Protein AF-A0A3C1B4X1-F1 (afdb_monomer_lite)

Radius of gyration: 25.79 Å; chains: 1; bounding box: 58×61×66 Å

Sequence (312 aa):
TNILDIRDYGAIGDGETPNYDAFSAADGAAAGRRLLVPEGQFYIEKGLTLRSKLLFRGTVKLPVSAPFVLQNNFDFTTYIDAFGEEELAFEKAFQALLNSGDYDALDLGGRTIGVNAPIDLQKAVSTRQGYAVRRVIRNGEFYARHNTAWENDIVISRGTYAPSNPKTLYNVNNIANIQAGSPVEGNGVGREIYATSVDINSGEATLTEALYDAEGTQDFTFTRFKYMLDFSSFDQLVNGNTFRAINGAIDRIEAVDTSLSDLDRERFFQIQFQGNNSNNITTQSANHLRLTHHQNSAATLWTIDTAQRLPF

pLDDT: mean 87.92, std 9.68, range [52.72, 98.62]

Foldseek 3Di:
DLEDELVVQVFDQAQPDASQRSQVVCQVVNPAGEYEDAAHETEHEAAHAHAHHYDANYEYDYDLQHAHAHNNHLALVVLCSHHVANVLSVLNSLLNQQVDPRAQEHEPQQEEHEFAAADESCSSNVVAQEGQAHHYYDNYHYDYDDDCRQAKQKDKWKWAADPVQFFKTAQTPPLVSADFQWAKDDVQADPPKTFNDGDPVRNMTGIPGGGGPRGTIDIMMTIHGTDNHDHPSHPYDAFDHEAEDPDAADAAPDDADPVPHGDPPVPDDDDFADRYGYYSYNAAAGVVQDDDDDDDDDDPDDDDDSVPRHHD

Secondary structure (DSSP, 8-state):
--EEEGGGGT---EEEEE-HHHHHHHHHHHTTPEEEE-SSEEE--S-EEE-SPEEESSEEE--TTS-EEETT---HHHHHHHHS-HHHHHHHHHHHHHH-SS-SEEE-TT-EEEESS-EEHHHHTTT-SEE-S--EEES-EEEE-SSGGGS-EEEEEEEEE-TTSTTEEES-TTGGG--TT-BEESTT--TT-BEEEEETTTTEEEESS--SS--EEEEEEEEE---SEE-TT-SEE--SEEEE-SSS-BS-S----TTT----GGG--S--B-SEEEESBSS---BS-------SS--S------TT-S--

Structure (mmCIF, N/CA/C/O backbone):
data_AF-A0A3C1B4X1-F1
#
_entry.id   AF-A0A3C1B4X1-F1
#
loop_
_atom_site.group_PDB
_atom_site.id
_atom_site.type_symbol
_atom_site.label_atom_id
_atom_site.label_alt_id
_atom_site.label_comp_id
_atom_site.label_asym_id
_atom_site.label_entity_id
_atom_site.label_seq_id
_atom_site.pdbx_PDB_ins_code
_atom_site.Cartn_x
_atom_site.Cartn_y
_atom_site.Cartn_z
_atom_site.occupancy
_atom_site.B_iso_or_equiv
_atom_site.auth_seq_id
_atom_site.auth_comp_id
_atom_site.auth_asym_id
_atom_site.auth_atom_id
_atom_site.pdbx_PDB_model_num
ATOM 1 N N . THR A 1 1 ? 21.260 -5.165 -33.423 1.00 59.31 1 THR A N 1
ATOM 2 C CA . THR A 1 1 ? 21.455 -4.842 -31.991 1.00 59.31 1 THR A CA 1
ATOM 3 C C . THR A 1 1 ? 20.202 -5.252 -31.236 1.00 59.31 1 THR A C 1
ATOM 5 O O . THR A 1 1 ? 19.119 -4.967 -31.728 1.00 59.31 1 THR A O 1
ATOM 8 N N . ASN A 1 2 ? 20.306 -5.967 -30.108 1.00 87.44 2 ASN A N 1
ATOM 9 C CA . ASN A 1 2 ? 19.140 -6.484 -29.357 1.00 87.44 2 ASN A CA 1
ATOM 10 C C . ASN A 1 2 ? 18.592 -5.485 -28.306 1.00 87.44 2 ASN A C 1
ATOM 12 O O . ASN A 1 2 ? 17.949 -5.873 -27.331 1.00 87.44 2 ASN A O 1
ATOM 16 N N . ILE A 1 3 ? 18.923 -4.203 -28.469 1.00 93.50 3 ILE A N 1
ATOM 17 C CA . ILE A 1 3 ? 18.639 -3.114 -27.532 1.00 93.50 3 ILE A CA 1
ATOM 18 C C . ILE A 1 3 ? 18.187 -1.900 -28.354 1.00 93.50 3 ILE A C 1
ATOM 20 O O . ILE A 1 3 ? 18.759 -1.665 -29.422 1.00 93.50 3 ILE A O 1
ATOM 24 N N . LEU A 1 4 ? 17.181 -1.169 -27.873 1.00 96.06 4 LEU A N 1
ATOM 25 C CA . LEU A 1 4 ? 16.801 0.164 -28.352 1.00 96.06 4 LEU A CA 1
ATOM 26 C C . LEU A 1 4 ? 17.035 1.169 -27.235 1.00 96.06 4 LEU A C 1
ATOM 28 O O . LEU A 1 4 ? 16.647 0.901 -26.100 1.00 96.06 4 LEU A O 1
ATOM 32 N N . ASP A 1 5 ? 17.629 2.310 -27.552 1.00 96.94 5 ASP A N 1
ATOM 33 C CA . ASP A 1 5 ? 17.751 3.412 -26.606 1.00 96.94 5 ASP A CA 1
ATOM 34 C C . ASP A 1 5 ? 16.467 4.253 -26.634 1.00 96.94 5 ASP A C 1
ATOM 36 O O . ASP A 1 5 ? 15.977 4.613 -27.703 1.00 96.94 5 ASP A O 1
ATOM 40 N N . ILE A 1 6 ? 15.904 4.576 -25.469 1.00 97.56 6 ILE A N 1
ATOM 41 C CA . ILE A 1 6 ? 14.728 5.459 -25.376 1.00 97.56 6 ILE A CA 1
ATOM 42 C C . ILE A 1 6 ? 15.005 6.877 -25.908 1.00 97.56 6 ILE A C 1
ATOM 44 O O . ILE A 1 6 ? 14.076 7.574 -26.315 1.00 97.56 6 ILE A O 1
ATOM 48 N N . ARG A 1 7 ? 16.271 7.315 -25.955 1.00 97.19 7 ARG A N 1
ATOM 49 C CA . ARG A 1 7 ? 16.665 8.612 -26.528 1.00 97.19 7 ARG A CA 1
ATOM 50 C C . ARG A 1 7 ? 16.471 8.667 -28.040 1.00 97.19 7 ARG A C 1
ATOM 52 O O . ARG A 1 7 ? 16.164 9.738 -28.556 1.00 97.19 7 ARG A O 1
ATOM 59 N N . ASP A 1 8 ? 16.540 7.526 -28.730 1.00 97.19 8 ASP A N 1
ATOM 60 C CA . ASP A 1 8 ? 16.215 7.438 -30.164 1.00 97.19 8 ASP A CA 1
ATOM 61 C C . ASP A 1 8 ? 14.733 7.770 -30.433 1.00 97.19 8 ASP A C 1
ATOM 63 O O . ASP A 1 8 ? 14.346 8.068 -31.562 1.00 97.19 8 ASP A O 1
ATOM 67 N N . TYR A 1 9 ? 13.911 7.758 -29.379 1.00 97.62 9 TYR A N 1
ATOM 68 C CA . TYR A 1 9 ? 12.486 8.086 -29.384 1.00 97.62 9 TYR A CA 1
ATOM 69 C C . TYR A 1 9 ? 12.189 9.440 -28.723 1.00 97.62 9 TYR A C 1
ATOM 71 O O . TYR A 1 9 ? 11.032 9.751 -28.451 1.00 97.62 9 TYR A O 1
ATOM 79 N N . GLY A 1 10 ? 13.219 10.260 -28.487 1.00 97.19 10 GLY A N 1
ATOM 80 C CA . GLY A 1 10 ? 13.075 11.625 -27.981 1.00 97.19 10 GLY A CA 1
ATOM 81 C C . GLY A 1 10 ? 13.081 11.759 -26.460 1.00 97.19 10 GLY A C 1
ATOM 82 O O . GLY A 1 10 ? 12.728 12.823 -25.960 1.00 97.19 10 GLY A O 1
ATOM 83 N N . ALA A 1 11 ? 13.477 10.720 -25.715 1.00 98.00 11 ALA A N 1
ATOM 84 C CA . ALA A 1 11 ? 13.577 10.822 -24.263 1.00 98.00 11 ALA A CA 1
ATOM 85 C C . ALA A 1 11 ? 14.715 11.769 -23.827 1.00 98.00 11 ALA A C 1
ATOM 87 O O . ALA A 1 11 ? 15.840 11.672 -24.323 1.00 98.00 11 ALA A O 1
ATOM 88 N N . ILE A 1 12 ? 14.448 12.633 -22.846 1.00 98.25 12 ILE A N 1
ATOM 89 C CA . ILE A 1 12 ? 15.397 13.580 -22.248 1.00 98.25 12 ILE A CA 1
ATOM 90 C C . ILE A 1 12 ? 15.516 13.284 -20.748 1.00 98.25 12 ILE A C 1
ATOM 92 O O . ILE A 1 12 ? 14.534 13.323 -20.010 1.00 98.25 12 ILE A O 1
ATOM 96 N N . GLY A 1 13 ? 16.733 12.963 -20.303 1.00 97.69 13 GLY A N 1
ATOM 97 C CA . GLY A 1 13 ? 17.036 12.521 -18.937 1.00 97.69 13 GLY A CA 1
ATOM 98 C C . GLY A 1 13 ? 17.416 13.651 -17.973 1.00 97.69 13 GLY A C 1
ATOM 99 O O . GLY A 1 13 ? 18.404 13.508 -17.253 1.00 97.69 13 GLY A O 1
ATOM 100 N N . ASP A 1 14 ? 16.691 14.771 -17.997 1.00 97.75 14 ASP A N 1
ATOM 101 C CA . ASP A 1 14 ? 16.950 15.984 -17.196 1.00 97.75 14 ASP A CA 1
ATOM 102 C C . ASP A 1 14 ? 16.159 16.060 -15.871 1.00 97.75 14 ASP A C 1
ATOM 104 O O . ASP A 1 14 ? 16.321 17.012 -15.111 1.00 97.75 14 ASP A O 1
ATOM 108 N N . GLY A 1 15 ? 15.317 15.065 -15.585 1.00 97.12 15 GLY A N 1
ATOM 109 C CA . GLY A 1 15 ? 14.484 14.971 -14.384 1.00 97.12 15 GLY A CA 1
ATOM 110 C C . GLY A 1 15 ? 13.172 15.761 -14.430 1.00 97.12 15 GLY A C 1
ATOM 111 O O . GLY A 1 15 ? 12.393 15.671 -13.474 1.00 97.12 15 GLY A O 1
ATOM 112 N N . GLU A 1 16 ? 12.904 16.487 -15.520 1.00 97.50 16 GLU A N 1
ATOM 113 C CA . GLU A 1 16 ? 11.799 17.454 -15.616 1.00 97.50 16 GLU A CA 1
ATOM 114 C C . GLU A 1 16 ? 10.997 17.334 -16.920 1.00 97.50 16 GLU A C 1
ATOM 116 O O . GLU A 1 16 ? 9.773 17.474 -16.911 1.00 97.50 16 GLU A O 1
ATOM 121 N N . THR A 1 17 ? 11.648 17.033 -18.044 1.00 98.38 17 THR A N 1
ATOM 122 C CA . THR A 1 17 ? 10.972 16.848 -19.329 1.00 98.38 17 THR A CA 1
ATOM 123 C C . THR A 1 17 ? 10.033 15.631 -19.261 1.00 98.38 17 THR A C 1
ATOM 125 O O . THR A 1 17 ? 10.469 14.552 -18.855 1.00 98.38 17 THR A O 1
ATOM 128 N N . PRO A 1 18 ? 8.754 15.749 -19.668 1.00 98.38 18 PRO A N 1
ATOM 129 C CA . PRO A 1 18 ? 7.842 14.608 -19.762 1.00 98.38 18 PRO A CA 1
ATOM 130 C C . PRO A 1 18 ? 8.314 13.581 -20.800 1.00 98.38 18 PRO A C 1
ATOM 132 O O . PRO A 1 18 ? 8.522 13.913 -21.965 1.00 98.38 18 PRO A O 1
ATOM 135 N N . ASN A 1 19 ? 8.473 12.325 -20.381 1.00 98.62 19 ASN A N 1
ATOM 136 C CA . ASN A 1 19 ? 9.044 11.254 -21.202 1.00 98.62 19 ASN A CA 1
ATOM 137 C C . ASN A 1 19 ? 8.065 10.118 -21.540 1.00 98.62 19 ASN A C 1
ATOM 139 O O . ASN A 1 19 ? 8.473 9.156 -22.194 1.00 98.62 19 ASN A O 1
ATOM 143 N N . TYR A 1 20 ? 6.795 10.184 -21.124 1.00 98.50 20 TYR A N 1
ATOM 144 C CA . TYR A 1 20 ? 5.842 9.091 -21.360 1.00 98.50 20 TYR A CA 1
ATOM 145 C C . TYR A 1 20 ? 5.766 8.666 -22.835 1.00 98.50 20 TYR A C 1
ATOM 147 O O . TYR A 1 20 ? 5.851 7.474 -23.138 1.00 98.50 20 TYR A O 1
ATOM 155 N N . ASP A 1 21 ? 5.637 9.631 -23.750 1.00 98.31 21 ASP A N 1
ATOM 156 C CA . ASP A 1 21 ? 5.458 9.346 -25.178 1.00 98.31 21 ASP A CA 1
ATOM 157 C C . ASP A 1 21 ? 6.701 8.668 -25.776 1.00 98.31 21 ASP A C 1
ATOM 159 O O . ASP A 1 21 ? 6.570 7.716 -26.548 1.00 98.31 21 ASP A O 1
ATOM 163 N N . ALA A 1 22 ? 7.904 9.078 -25.356 1.00 98.25 22 ALA A N 1
ATOM 164 C CA . ALA A 1 22 ? 9.158 8.466 -25.792 1.00 98.25 22 ALA A CA 1
ATOM 165 C C . ALA A 1 22 ? 9.275 7.007 -25.321 1.00 98.25 22 ALA A C 1
ATOM 167 O O . ALA A 1 22 ? 9.594 6.117 -26.113 1.00 98.25 22 ALA A O 1
ATOM 168 N N . PHE A 1 23 ? 8.948 6.733 -24.053 1.00 98.25 23 PHE A N 1
ATOM 169 C CA . PHE A 1 23 ? 8.931 5.368 -23.516 1.00 98.25 23 PHE 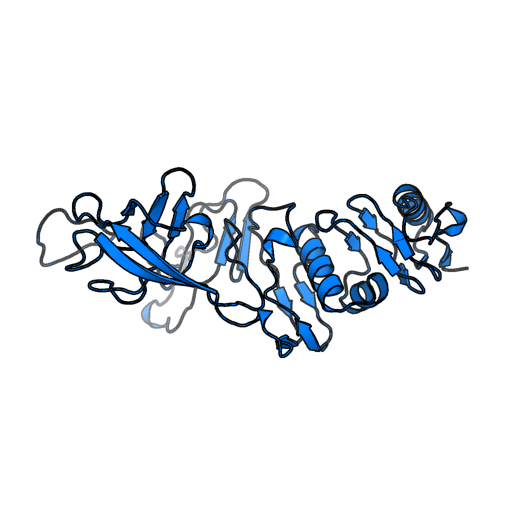A CA 1
ATOM 170 C C . PHE A 1 23 ? 7.887 4.489 -24.215 1.00 98.25 23 PHE A C 1
ATOM 172 O O . PHE A 1 23 ? 8.184 3.351 -24.580 1.00 98.25 23 PHE A O 1
ATOM 179 N N . SER A 1 24 ? 6.677 5.010 -24.434 1.00 97.69 24 SER A N 1
ATOM 180 C CA . SER A 1 24 ? 5.605 4.276 -25.112 1.00 97.69 24 SER A CA 1
ATOM 181 C C . SER A 1 24 ? 5.951 3.977 -26.574 1.00 97.69 24 SER A C 1
ATOM 183 O O . SER A 1 24 ? 5.661 2.883 -27.065 1.00 97.69 24 SER A O 1
ATOM 185 N N . ALA A 1 25 ? 6.571 4.925 -27.282 1.00 97.88 25 ALA A N 1
ATOM 186 C CA . ALA A 1 25 ? 7.001 4.736 -28.664 1.00 97.88 25 ALA A CA 1
ATOM 187 C C . ALA A 1 25 ? 8.131 3.700 -28.768 1.00 97.88 25 ALA A C 1
ATOM 189 O O . ALA A 1 25 ? 8.084 2.821 -29.635 1.00 97.88 25 ALA A O 1
ATOM 190 N N . ALA A 1 26 ? 9.100 3.751 -27.849 1.00 97.44 26 ALA A N 1
ATOM 191 C CA . ALA A 1 26 ? 10.174 2.769 -27.770 1.00 97.44 26 ALA A CA 1
ATOM 192 C C . ALA A 1 26 ? 9.630 1.355 -27.490 1.00 97.44 26 ALA A C 1
ATOM 194 O O . ALA A 1 26 ? 10.016 0.407 -28.176 1.00 97.44 26 ALA A O 1
ATOM 195 N N . ASP A 1 27 ? 8.684 1.206 -26.552 1.00 96.75 27 ASP A N 1
ATOM 196 C CA . ASP A 1 27 ? 8.033 -0.079 -26.243 1.00 96.75 27 ASP A CA 1
ATOM 197 C C . ASP A 1 27 ? 7.284 -0.660 -27.443 1.00 96.75 27 ASP A C 1
ATOM 199 O O . ASP A 1 27 ? 7.437 -1.840 -27.765 1.00 96.75 27 ASP A O 1
ATOM 203 N N . GLY A 1 28 ? 6.533 0.180 -28.163 1.00 96.25 28 GLY A N 1
ATOM 204 C CA . GLY A 1 28 ? 5.838 -0.225 -29.385 1.00 96.25 28 GLY A CA 1
ATOM 205 C C . GLY A 1 28 ? 6.791 -0.694 -30.488 1.00 96.25 28 GLY A C 1
ATOM 206 O O . GLY A 1 28 ? 6.481 -1.631 -31.225 1.00 96.25 28 GLY A O 1
ATOM 207 N N . ALA A 1 29 ? 7.975 -0.086 -30.581 1.00 96.38 29 ALA A N 1
ATOM 208 C CA . ALA A 1 29 ? 8.980 -0.428 -31.579 1.00 96.38 29 ALA A CA 1
ATOM 209 C C . ALA A 1 29 ? 9.909 -1.579 -31.161 1.00 96.38 29 ALA A C 1
ATOM 211 O O . ALA A 1 29 ? 10.619 -2.125 -32.010 1.00 96.38 29 ALA A O 1
ATOM 212 N N . ALA A 1 30 ? 9.929 -1.971 -29.885 1.00 93.69 30 ALA A N 1
ATOM 213 C CA . ALA A 1 30 ? 10.896 -2.925 -29.357 1.00 93.69 30 ALA A CA 1
ATOM 214 C C . ALA A 1 30 ? 10.873 -4.270 -30.099 1.00 93.69 30 ALA A C 1
ATOM 216 O O . ALA A 1 30 ? 11.933 -4.835 -30.368 1.00 93.69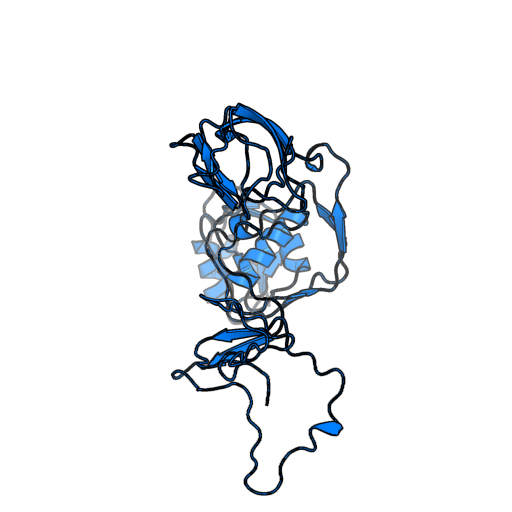 30 ALA A O 1
ATOM 217 N N . ALA A 1 31 ? 9.693 -4.763 -30.495 1.00 89.81 31 ALA A N 1
ATOM 218 C CA . ALA A 1 31 ? 9.532 -6.014 -31.250 1.00 89.81 31 ALA A CA 1
ATOM 219 C C . ALA A 1 31 ? 10.330 -7.196 -30.641 1.00 89.81 31 ALA A C 1
ATOM 221 O O . ALA A 1 31 ? 11.005 -7.943 -31.347 1.00 89.81 31 ALA A O 1
ATOM 222 N N . GLY A 1 32 ? 10.301 -7.325 -29.307 1.00 86.94 32 GLY A N 1
ATOM 223 C CA . GLY A 1 32 ? 11.015 -8.363 -28.545 1.00 86.94 32 GLY A CA 1
ATOM 224 C C . GLY A 1 32 ? 12.441 -8.002 -28.103 1.00 86.94 32 GLY A C 1
ATOM 225 O O . GLY A 1 32 ? 13.056 -8.756 -27.347 1.00 86.94 32 GLY A O 1
ATOM 226 N N . ARG A 1 33 ? 12.969 -6.851 -28.529 1.00 93.88 33 ARG A N 1
ATOM 227 C CA . ARG A 1 33 ? 14.253 -6.304 -28.060 1.00 93.88 33 ARG A CA 1
ATOM 228 C C . ARG A 1 33 ? 14.103 -5.669 -26.673 1.00 93.88 33 ARG A C 1
ATOM 230 O O . ARG A 1 33 ? 12.994 -5.404 -26.212 1.00 93.88 33 ARG A O 1
ATOM 237 N N . ARG A 1 34 ? 15.226 -5.422 -25.995 1.00 95.12 34 ARG A N 1
ATOM 238 C CA . ARG A 1 34 ? 15.238 -4.717 -24.700 1.00 95.12 34 ARG A CA 1
ATOM 239 C C . ARG A 1 34 ? 15.259 -3.203 -24.898 1.00 95.12 34 ARG A C 1
ATOM 241 O O . ARG A 1 34 ? 15.847 -2.729 -25.866 1.00 95.12 34 ARG A O 1
ATOM 248 N N . LEU A 1 35 ? 14.683 -2.461 -23.961 1.00 96.44 35 LEU A N 1
ATOM 249 C CA . LEU A 1 35 ? 14.804 -1.006 -23.899 1.00 96.44 35 LEU A CA 1
ATOM 250 C C . LEU A 1 35 ? 15.940 -0.626 -22.955 1.00 96.44 35 LEU A C 1
ATOM 252 O O . LEU A 1 35 ? 15.958 -1.054 -21.806 1.00 96.44 35 LEU A O 1
ATOM 256 N N . LEU A 1 36 ? 16.888 0.164 -23.438 1.00 97.31 36 LEU A N 1
ATOM 257 C CA . LEU A 1 36 ? 17.907 0.801 -22.620 1.00 97.31 36 LEU A CA 1
ATOM 258 C C . LEU A 1 36 ? 17.366 2.138 -22.126 1.00 97.31 36 LEU A C 1
ATOM 260 O O . LEU A 1 36 ? 16.982 2.982 -22.930 1.00 97.31 36 LEU A O 1
ATOM 264 N N . VAL A 1 37 ? 17.395 2.322 -20.810 1.00 97.81 37 VAL A N 1
ATOM 265 C CA . VAL A 1 37 ? 17.246 3.622 -20.155 1.00 97.81 37 VAL A CA 1
ATOM 266 C C . VAL A 1 37 ? 18.666 4.092 -19.832 1.00 97.81 37 VAL A C 1
ATOM 268 O O . VAL A 1 37 ? 19.256 3.591 -18.870 1.00 97.81 37 VAL A O 1
ATOM 271 N N . PRO A 1 38 ? 19.277 4.958 -20.659 1.00 97.94 38 PRO A N 1
ATOM 272 C CA . PRO A 1 38 ? 20.660 5.394 -20.474 1.00 97.94 38 PRO A CA 1
ATOM 273 C C . PRO A 1 38 ? 20.795 6.280 -19.227 1.00 97.94 38 PRO A C 1
ATOM 275 O O . PRO A 1 38 ? 19.818 6.538 -18.535 1.00 97.94 38 PRO A O 1
ATOM 278 N N . GLU A 1 39 ? 22.006 6.747 -18.922 1.00 97.88 39 GLU A N 1
ATOM 279 C CA . GLU A 1 39 ? 22.244 7.646 -17.782 1.00 97.88 39 GLU A CA 1
ATOM 280 C C . GLU A 1 39 ? 21.363 8.911 -17.836 1.00 97.88 39 GLU A C 1
ATOM 282 O O . GLU A 1 39 ? 21.035 9.416 -18.912 1.00 97.88 39 GLU A O 1
ATOM 287 N N . GLY A 1 40 ? 20.988 9.437 -16.673 1.00 97.75 40 GLY A N 1
ATOM 288 C CA . GLY A 1 40 ? 20.053 10.558 -16.528 1.00 97.75 40 GLY A CA 1
ATOM 289 C C . GLY A 1 40 ? 18.839 10.185 -15.681 1.00 97.75 40 GLY A C 1
ATOM 290 O O . GLY A 1 40 ? 18.684 9.030 -15.284 1.00 97.75 40 GLY A O 1
ATOM 291 N N . GLN A 1 41 ? 17.986 11.166 -15.396 1.00 98.38 41 GLN A N 1
ATOM 292 C CA . GLN A 1 41 ? 16.724 10.959 -14.686 1.00 98.38 41 GLN A CA 1
ATOM 293 C C . GLN A 1 41 ? 15.564 11.273 -15.630 1.00 98.38 41 GLN A C 1
ATOM 295 O O . GLN A 1 41 ? 15.474 12.375 -16.156 1.00 98.38 41 GLN A O 1
ATOM 300 N N . PHE A 1 42 ? 14.666 10.324 -15.863 1.00 98.62 42 PHE A N 1
ATOM 301 C CA . PHE A 1 42 ? 13.567 10.492 -16.815 1.00 98.62 42 PHE A CA 1
ATOM 302 C C . PHE A 1 42 ? 12.256 10.701 -16.066 1.00 98.62 42 PHE A C 1
ATOM 304 O O . PHE A 1 42 ? 11.766 9.795 -15.387 1.00 98.62 42 PHE A O 1
ATOM 311 N N . TYR A 1 43 ? 11.685 11.901 -16.176 1.00 98.56 43 TYR A N 1
ATOM 312 C CA . TYR A 1 43 ? 10.376 12.187 -15.600 1.00 98.56 43 TYR A CA 1
ATOM 313 C C . TYR A 1 43 ? 9.268 11.595 -16.473 1.00 98.56 43 TYR A C 1
ATOM 315 O O . TYR A 1 43 ? 9.144 11.929 -17.649 1.00 98.56 43 TYR A O 1
ATOM 323 N N . ILE A 1 44 ? 8.467 10.700 -15.898 1.00 98.31 44 ILE A N 1
ATOM 324 C CA . ILE A 1 44 ? 7.292 10.112 -16.541 1.00 98.31 44 ILE A CA 1
ATOM 325 C C . ILE A 1 44 ? 6.072 10.632 -15.783 1.00 98.31 44 ILE A C 1
ATOM 327 O O . ILE A 1 44 ? 5.821 10.292 -14.627 1.00 98.31 44 ILE A O 1
ATOM 331 N N . GLU A 1 45 ? 5.320 11.497 -16.447 1.00 97.44 45 GLU A N 1
ATOM 332 C CA . GLU A 1 45 ? 4.335 12.379 -15.830 1.00 97.44 45 GLU A CA 1
ATOM 333 C C . GLU A 1 45 ? 3.010 11.691 -15.457 1.00 97.44 45 GLU A C 1
ATOM 335 O O . GLU A 1 45 ? 2.181 12.271 -14.758 1.00 97.44 45 GLU A O 1
ATOM 340 N N . LYS A 1 46 ? 2.795 10.450 -15.912 1.00 96.00 46 LYS A N 1
ATOM 341 C CA . LYS A 1 46 ? 1.568 9.665 -15.701 1.00 96.00 46 LYS A CA 1
ATOM 342 C C . LYS A 1 46 ? 1.852 8.162 -15.679 1.00 96.00 46 LYS A C 1
ATOM 344 O O . LYS A 1 46 ? 2.964 7.724 -15.955 1.00 96.00 46 LYS A O 1
ATOM 349 N N . GLY A 1 47 ? 0.842 7.365 -15.331 1.00 95.69 47 GLY A N 1
ATOM 350 C CA . GLY A 1 47 ? 0.983 5.910 -15.236 1.00 95.69 47 GLY A CA 1
ATOM 351 C C . GLY A 1 47 ? 1.435 5.281 -16.554 1.00 95.69 47 GLY A C 1
ATOM 352 O O . GLY A 1 47 ? 0.855 5.570 -17.597 1.00 95.69 47 GLY A O 1
ATOM 353 N N . LEU A 1 48 ? 2.440 4.409 -16.498 1.00 96.06 48 LEU A N 1
ATOM 354 C CA . LEU A 1 48 ? 3.082 3.790 -17.653 1.00 96.06 48 LEU A CA 1
ATOM 355 C C . LEU A 1 48 ? 3.126 2.270 -17.488 1.00 96.06 48 LEU A C 1
ATOM 357 O O . LEU A 1 48 ? 3.504 1.747 -16.442 1.00 96.06 48 LEU A O 1
ATOM 361 N N . THR A 1 49 ? 2.732 1.561 -18.543 1.00 95.25 49 THR A N 1
ATOM 362 C CA . THR A 1 49 ? 2.829 0.102 -18.642 1.00 95.25 49 THR A CA 1
ATOM 363 C C . THR A 1 49 ? 3.721 -0.244 -19.820 1.00 95.25 49 THR A C 1
ATOM 365 O O . THR A 1 49 ? 3.473 0.232 -20.925 1.00 95.25 49 THR A O 1
ATOM 368 N N . LEU A 1 50 ? 4.743 -1.062 -19.584 1.00 95.00 50 LEU A N 1
ATOM 369 C CA . LEU A 1 50 ? 5.722 -1.462 -20.591 1.00 95.00 50 LEU A CA 1
ATOM 370 C C . LEU A 1 50 ? 5.732 -2.979 -20.734 1.00 95.00 50 LEU A C 1
ATOM 372 O O . LEU A 1 50 ? 5.720 -3.716 -19.743 1.00 95.00 50 LEU A O 1
ATOM 376 N N . ARG A 1 51 ? 5.775 -3.445 -21.982 1.00 93.50 51 ARG A N 1
ATOM 377 C CA . ARG A 1 51 ? 5.879 -4.872 -22.314 1.00 93.50 51 ARG A CA 1
ATOM 378 C C . ARG A 1 51 ? 7.322 -5.310 -22.461 1.00 93.50 51 ARG A C 1
ATOM 380 O O . ARG A 1 51 ? 7.643 -6.473 -22.244 1.00 93.50 51 ARG A O 1
ATOM 387 N N . SER A 1 52 ? 8.196 -4.410 -22.865 1.00 93.88 52 SER A N 1
ATOM 388 C CA . SER A 1 52 ? 9.585 -4.716 -23.163 1.00 93.88 52 SER A CA 1
ATOM 389 C C . SER A 1 52 ? 10.404 -4.820 -21.885 1.00 93.88 52 SER A C 1
ATOM 391 O O . SER A 1 52 ? 10.163 -4.117 -20.905 1.00 93.88 52 SER A O 1
ATOM 393 N N . LYS A 1 53 ? 11.413 -5.695 -21.894 1.00 93.94 53 LYS A N 1
ATOM 394 C CA . LYS A 1 53 ? 12.382 -5.762 -20.795 1.00 93.94 53 LYS A CA 1
ATOM 395 C C . LYS A 1 53 ? 13.240 -4.507 -20.802 1.00 93.94 53 LYS A C 1
ATOM 397 O O . LYS A 1 53 ? 13.750 -4.133 -21.859 1.00 93.94 53 LYS A O 1
ATOM 402 N N . LEU A 1 54 ? 13.425 -3.905 -19.635 1.00 94.19 54 LEU A N 1
ATOM 403 C CA . LEU A 1 54 ? 14.242 -2.708 -19.480 1.00 94.19 54 LEU A CA 1
ATOM 404 C C . LEU A 1 54 ? 15.641 -3.058 -18.985 1.00 94.19 54 LEU A C 1
ATOM 406 O O . LEU A 1 54 ? 15.852 -4.048 -18.287 1.00 94.19 54 LEU A O 1
ATOM 410 N N . LEU A 1 55 ? 16.595 -2.228 -19.378 1.00 95.19 55 LEU A N 1
ATOM 411 C CA . LEU A 1 55 ? 17.954 -2.198 -18.875 1.00 95.19 55 LEU A CA 1
ATOM 412 C C . LEU A 1 55 ? 18.225 -0.773 -18.404 1.00 95.19 55 LEU A C 1
ATOM 414 O O . LEU A 1 55 ? 18.351 0.131 -19.230 1.00 95.19 55 LEU A O 1
ATOM 418 N N . PHE A 1 56 ? 18.310 -0.579 -17.094 1.00 96.88 56 PHE A N 1
ATOM 419 C CA . PHE A 1 56 ? 18.550 0.731 -16.505 1.00 96.88 56 PHE A CA 1
ATOM 420 C C . PHE A 1 56 ? 20.051 1.013 -16.362 1.00 96.88 56 PHE A C 1
ATOM 422 O O . PHE A 1 56 ? 20.840 0.172 -15.931 1.00 96.88 56 PHE A O 1
ATOM 429 N N . ARG A 1 57 ? 20.443 2.212 -16.787 1.00 97.31 57 ARG A N 1
ATOM 430 C CA . ARG A 1 57 ? 21.713 2.890 -16.482 1.00 97.31 57 ARG A CA 1
ATOM 431 C C . ARG A 1 57 ? 21.452 4.229 -15.788 1.00 97.31 57 ARG A C 1
ATOM 433 O O . ARG A 1 57 ? 22.289 4.673 -15.015 1.00 97.31 57 ARG A O 1
ATOM 440 N N . GLY A 1 58 ? 20.320 4.863 -16.090 1.00 97.44 58 GLY A N 1
ATOM 441 C CA . GLY A 1 58 ? 19.751 5.986 -15.346 1.00 97.44 58 GLY A CA 1
ATOM 442 C C . GLY A 1 58 ? 18.526 5.571 -14.533 1.00 97.44 58 GLY A C 1
ATOM 443 O O . GLY A 1 58 ? 18.251 4.383 -14.386 1.00 97.44 58 GLY A O 1
ATOM 444 N N . THR A 1 59 ? 17.775 6.556 -14.046 1.00 98.50 59 THR A N 1
ATOM 445 C CA . THR A 1 59 ? 16.595 6.355 -13.192 1.00 98.50 59 THR A CA 1
ATOM 446 C C . THR A 1 59 ? 15.342 6.997 -13.778 1.00 98.50 59 THR A C 1
ATOM 448 O O . THR A 1 59 ? 15.400 7.822 -14.692 1.00 98.50 59 THR A O 1
ATOM 451 N N . VAL A 1 60 ? 14.180 6.629 -13.247 1.00 98.31 60 VAL A N 1
ATOM 452 C CA . VAL A 1 60 ? 12.888 7.243 -13.561 1.00 98.31 60 VAL A CA 1
ATOM 453 C C . VAL A 1 60 ? 12.309 7.948 -12.340 1.00 98.31 60 VAL A C 1
ATOM 455 O O . VAL A 1 60 ? 12.497 7.531 -11.200 1.00 98.31 60 VAL A O 1
ATOM 458 N N . LYS A 1 61 ? 11.564 9.024 -12.591 1.00 97.75 61 LYS A N 1
ATOM 459 C CA . LYS A 1 61 ? 10.833 9.803 -11.586 1.00 97.75 61 LYS A CA 1
ATOM 460 C C . LYS A 1 61 ? 9.369 9.845 -12.001 1.00 97.75 61 LYS A C 1
ATOM 462 O O . LYS A 1 61 ? 9.063 10.247 -13.119 1.00 97.75 61 LYS A O 1
ATOM 467 N N . LEU A 1 62 ? 8.471 9.429 -11.113 1.00 96.69 62 LEU A N 1
ATOM 468 C CA . LEU A 1 62 ? 7.029 9.403 -11.365 1.00 96.69 62 LEU A CA 1
ATOM 469 C C . LEU A 1 62 ? 6.268 10.013 -10.186 1.00 96.69 62 LEU A C 1
ATOM 471 O O . LEU A 1 62 ? 6.692 9.823 -9.043 1.00 96.69 62 LEU A O 1
ATOM 475 N N . PRO A 1 63 ? 5.109 10.657 -10.417 1.00 94.50 63 PRO A N 1
ATOM 476 C CA . PRO A 1 63 ? 4.176 10.984 -9.343 1.00 94.50 63 PRO A CA 1
ATOM 477 C C . PRO A 1 63 ? 3.815 9.742 -8.517 1.00 94.50 63 PRO A C 1
ATOM 479 O O . PRO A 1 63 ? 3.718 8.641 -9.065 1.00 94.50 63 PRO A O 1
ATOM 482 N N . VAL A 1 64 ? 3.563 9.894 -7.212 1.00 90.12 64 VAL A N 1
ATOM 483 C CA . VAL A 1 64 ? 3.215 8.765 -6.321 1.00 90.12 64 VAL A CA 1
ATOM 484 C C . VAL A 1 64 ? 2.020 7.980 -6.867 1.00 90.12 64 VAL A C 1
ATOM 486 O O . VAL A 1 64 ? 2.086 6.759 -6.937 1.00 90.12 64 VAL A O 1
ATOM 489 N N . SER A 1 65 ? 0.990 8.666 -7.367 1.00 90.19 65 SER A N 1
ATOM 490 C CA . SER A 1 65 ? -0.230 8.065 -7.924 1.00 90.19 65 SER A CA 1
ATOM 491 C C . SER A 1 65 ? -0.065 7.387 -9.290 1.00 90.19 65 SER A C 1
ATOM 493 O O . SER A 1 65 ? -0.967 6.670 -9.718 1.00 90.19 65 SER A O 1
ATOM 495 N N . ALA A 1 66 ? 1.054 7.598 -9.990 1.00 94.38 66 ALA A N 1
ATOM 496 C CA . ALA A 1 66 ? 1.285 7.047 -11.321 1.00 94.38 66 ALA A CA 1
ATOM 497 C C . ALA A 1 66 ? 1.858 5.616 -11.240 1.00 94.38 66 ALA A C 1
ATOM 499 O O . ALA A 1 66 ? 3.024 5.465 -10.850 1.00 94.38 66 ALA A O 1
ATOM 500 N N . PRO A 1 67 ? 1.095 4.571 -11.633 1.00 94.19 67 PRO A N 1
ATOM 501 C CA . PRO A 1 67 ? 1.593 3.200 -11.650 1.00 94.19 67 PRO A CA 1
ATOM 502 C C . PRO A 1 67 ? 2.696 3.019 -12.695 1.00 94.19 67 PRO A C 1
ATOM 504 O O . PRO A 1 67 ? 2.574 3.496 -13.822 1.00 94.19 67 PRO A O 1
ATOM 507 N N . PHE A 1 68 ? 3.746 2.284 -12.333 1.00 95.88 68 PHE A N 1
ATOM 508 C CA . PHE A 1 68 ? 4.829 1.891 -13.235 1.00 95.88 68 PHE A CA 1
ATOM 509 C C . PHE A 1 68 ? 4.852 0.366 -13.368 1.00 95.88 68 PHE A C 1
ATOM 511 O O . PHE A 1 68 ? 5.376 -0.332 -12.501 1.00 95.88 68 PHE A O 1
ATOM 518 N N . VAL A 1 69 ? 4.214 -0.164 -14.414 1.00 95.44 69 VAL A N 1
ATOM 519 C CA . VAL A 1 69 ? 3.951 -1.604 -14.580 1.00 95.44 69 VAL A CA 1
ATOM 520 C C . VAL A 1 69 ? 4.872 -2.207 -15.638 1.00 95.44 69 VAL A C 1
ATOM 522 O O . VAL A 1 69 ? 4.827 -1.815 -16.803 1.00 95.44 69 VAL A O 1
ATOM 525 N N . LEU A 1 70 ? 5.667 -3.206 -15.250 1.00 94.50 70 LEU A N 1
ATOM 526 C CA . LEU A 1 70 ? 6.610 -3.903 -16.132 1.00 94.50 70 LEU A CA 1
ATOM 527 C C . LEU A 1 70 ? 6.130 -5.331 -16.444 1.00 94.50 70 LEU A C 1
ATOM 529 O O . LEU A 1 70 ? 6.456 -6.264 -15.721 1.00 94.50 70 LEU A O 1
ATOM 533 N N . GLN A 1 71 ? 5.375 -5.529 -17.530 1.00 91.19 71 GLN A N 1
ATOM 534 C CA . GLN A 1 71 ? 4.645 -6.786 -17.808 1.00 91.19 71 GLN A CA 1
ATOM 535 C C . GLN A 1 71 ? 5.503 -8.012 -18.150 1.00 91.19 71 GLN A C 1
ATOM 537 O O . GLN A 1 71 ? 5.008 -9.132 -18.095 1.00 91.19 71 GLN A O 1
ATOM 542 N N . ASN A 1 72 ? 6.762 -7.840 -18.552 1.00 89.06 72 ASN A N 1
ATOM 543 C CA . ASN A 1 72 ? 7.677 -8.966 -18.795 1.00 89.06 72 ASN A CA 1
ATOM 544 C C . ASN A 1 72 ? 8.968 -8.855 -17.971 1.00 89.06 72 ASN A C 1
ATOM 546 O O . ASN A 1 72 ? 9.946 -9.550 -18.260 1.00 89.06 72 ASN A O 1
ATOM 550 N N . ASN A 1 73 ? 8.987 -7.949 -16.988 1.00 88.88 73 ASN A N 1
ATOM 551 C CA . ASN A 1 73 ? 10.157 -7.638 -16.169 1.00 88.88 73 ASN A CA 1
ATOM 552 C C . ASN A 1 73 ? 9.748 -7.195 -14.752 1.00 88.88 73 ASN A C 1
ATOM 554 O O . ASN A 1 73 ? 10.264 -6.213 -14.224 1.00 88.88 73 ASN A O 1
ATOM 558 N N . PHE A 1 74 ? 8.752 -7.875 -14.177 1.00 93.81 74 PHE A N 1
ATOM 559 C CA . PHE A 1 74 ? 8.286 -7.630 -12.816 1.00 93.81 74 PHE A CA 1
ATOM 560 C C . PHE A 1 74 ? 9.132 -8.411 -11.808 1.00 93.81 74 PHE A C 1
ATOM 562 O O . PHE A 1 74 ? 8.784 -9.511 -11.381 1.00 93.81 74 PHE A O 1
ATOM 569 N N . ASP A 1 75 ? 10.272 -7.837 -11.451 1.00 92.62 75 ASP A N 1
ATOM 570 C CA . ASP A 1 75 ? 11.150 -8.319 -10.392 1.00 92.62 75 ASP A CA 1
ATOM 571 C C . ASP A 1 75 ? 11.660 -7.132 -9.573 1.00 92.62 75 ASP A C 1
ATOM 573 O O . ASP A 1 75 ? 11.853 -6.037 -10.102 1.00 92.62 75 ASP A O 1
ATOM 577 N N . PHE A 1 76 ? 11.881 -7.333 -8.273 1.00 95.50 76 PHE A N 1
ATOM 578 C CA . PHE A 1 76 ? 12.219 -6.225 -7.383 1.00 95.50 76 PHE A CA 1
ATOM 579 C C . PHE A 1 76 ? 13.561 -5.554 -7.725 1.00 95.50 76 PHE A C 1
ATOM 581 O O . PHE A 1 76 ? 13.704 -4.349 -7.534 1.00 95.50 76 PHE A O 1
ATOM 588 N N . THR A 1 77 ? 14.518 -6.290 -8.304 1.00 95.50 77 THR A N 1
ATOM 589 C CA . THR A 1 77 ? 15.819 -5.715 -8.690 1.00 95.50 77 THR A CA 1
ATOM 590 C C . THR A 1 77 ? 15.656 -4.693 -9.812 1.00 95.50 77 THR A C 1
ATOM 592 O O . THR A 1 77 ? 16.205 -3.603 -9.709 1.00 95.50 77 THR A O 1
ATOM 595 N N . THR A 1 78 ? 14.824 -4.972 -10.817 1.00 95.81 78 THR A N 1
ATOM 596 C CA . THR A 1 78 ? 14.509 -3.998 -11.870 1.00 95.81 78 THR A CA 1
ATOM 597 C C . THR A 1 78 ? 13.893 -2.715 -11.300 1.00 95.81 78 THR A C 1
ATOM 599 O O . THR A 1 78 ? 14.193 -1.628 -11.790 1.00 95.81 78 THR A O 1
ATOM 602 N N . TYR A 1 79 ? 13.045 -2.803 -10.268 1.00 97.44 79 TYR A N 1
ATOM 603 C CA . TYR A 1 79 ? 12.493 -1.608 -9.617 1.00 97.44 79 TYR A CA 1
ATOM 604 C C . TYR A 1 79 ? 13.566 -0.837 -8.837 1.00 97.44 79 TYR A C 1
ATOM 606 O O . TYR A 1 79 ? 13.590 0.389 -8.909 1.00 97.44 79 TYR A O 1
ATOM 614 N N . ILE A 1 80 ? 14.483 -1.525 -8.150 1.00 97.00 80 ILE A N 1
ATOM 615 C CA . ILE A 1 80 ? 15.635 -0.870 -7.510 1.00 97.00 80 ILE A CA 1
ATOM 616 C C . ILE A 1 80 ? 16.471 -0.136 -8.562 1.00 97.00 80 ILE A C 1
ATOM 618 O O . ILE A 1 80 ? 16.757 1.043 -8.383 1.00 97.00 80 ILE A O 1
ATOM 622 N N . ASP A 1 81 ? 16.795 -0.784 -9.681 1.00 97.19 81 ASP A N 1
ATOM 623 C CA . ASP A 1 81 ? 17.579 -0.164 -10.753 1.00 97.19 81 ASP A CA 1
ATOM 624 C C . ASP A 1 81 ? 16.845 1.039 -11.378 1.00 97.19 81 ASP A C 1
ATOM 626 O O . ASP A 1 81 ? 17.470 2.028 -11.757 1.00 97.19 81 ASP A O 1
ATOM 630 N N . ALA A 1 82 ? 15.512 0.979 -11.462 1.00 97.75 82 ALA A N 1
ATOM 631 C CA . ALA A 1 82 ? 14.686 2.047 -12.013 1.00 97.75 82 ALA A CA 1
ATOM 632 C C . ALA A 1 82 ? 14.628 3.289 -11.110 1.00 97.75 82 ALA A C 1
ATOM 634 O O . ALA A 1 82 ? 14.651 4.409 -11.618 1.00 97.75 82 ALA A O 1
ATOM 635 N N . PHE A 1 83 ? 14.525 3.118 -9.791 1.00 97.44 83 PHE A N 1
ATOM 636 C CA . PHE A 1 83 ? 14.288 4.227 -8.856 1.00 97.44 83 PHE A CA 1
ATOM 637 C C . PHE A 1 83 ? 15.528 4.642 -8.057 1.00 97.44 83 PHE A C 1
ATOM 639 O O . PHE A 1 83 ? 15.568 5.756 -7.542 1.00 97.44 83 PHE A O 1
ATOM 646 N N . GLY A 1 84 ? 16.539 3.779 -7.963 1.00 95.00 84 GLY A N 1
ATOM 647 C CA . GLY A 1 84 ? 17.774 4.009 -7.210 1.00 95.00 84 GLY A CA 1
ATOM 648 C C . GLY A 1 84 ? 17.637 3.900 -5.687 1.00 95.00 84 GLY A C 1
ATOM 649 O O . GLY A 1 84 ? 18.650 3.928 -4.999 1.00 95.00 84 GLY A O 1
ATOM 650 N N . GLU A 1 85 ? 16.419 3.744 -5.161 1.00 93.88 85 GLU A N 1
ATOM 651 C CA . GLU A 1 85 ? 16.115 3.695 -3.726 1.00 93.88 85 GLU A CA 1
ATOM 652 C C . GLU A 1 85 ? 15.168 2.532 -3.412 1.00 93.88 85 GLU A C 1
ATOM 654 O O . GLU A 1 85 ? 14.122 2.387 -4.046 1.00 93.88 85 GLU A O 1
ATOM 659 N N . GLU A 1 86 ? 15.517 1.702 -2.424 1.00 93.00 86 GLU A N 1
ATOM 660 C CA . GLU A 1 86 ? 14.820 0.436 -2.135 1.00 93.00 86 GLU A CA 1
ATOM 661 C C . GLU A 1 86 ? 13.383 0.635 -1.633 1.00 93.00 86 GLU A C 1
ATOM 663 O O . GLU A 1 86 ? 12.480 -0.093 -2.045 1.00 93.00 86 GLU A O 1
ATOM 668 N N . GLU A 1 87 ? 13.161 1.624 -0.763 1.00 93.56 87 GLU A N 1
ATOM 669 C CA . GLU A 1 87 ? 11.840 1.926 -0.193 1.00 93.56 87 GLU A CA 1
ATOM 670 C C . GLU A 1 87 ? 10.873 2.406 -1.289 1.00 93.56 87 GLU A C 1
ATOM 672 O O . GLU A 1 87 ? 9.788 1.847 -1.456 1.00 93.56 87 GLU A O 1
ATOM 677 N N . LEU A 1 88 ? 11.314 3.350 -2.131 1.00 95.50 88 LEU A N 1
ATOM 678 C CA . LEU A 1 88 ? 10.535 3.838 -3.274 1.00 95.50 88 LEU A CA 1
ATOM 679 C C . LEU A 1 88 ? 10.315 2.745 -4.329 1.00 95.50 88 LEU A C 1
ATOM 681 O O . LEU A 1 88 ? 9.222 2.619 -4.887 1.00 95.50 88 LEU A O 1
ATOM 685 N N . ALA A 1 89 ? 11.339 1.932 -4.600 1.00 96.56 89 ALA A N 1
ATOM 686 C CA . ALA A 1 89 ? 11.221 0.780 -5.482 1.00 96.56 89 ALA A CA 1
ATOM 687 C C . ALA A 1 89 ? 10.156 -0.199 -4.975 1.00 96.56 89 ALA A C 1
ATOM 689 O O . ALA A 1 89 ? 9.375 -0.714 -5.776 1.00 96.56 89 ALA A O 1
ATOM 690 N N . PHE A 1 90 ? 10.089 -0.430 -3.660 1.00 96.31 90 PHE A N 1
ATOM 691 C CA . PHE A 1 90 ? 9.091 -1.307 -3.057 1.00 96.31 90 PHE A CA 1
ATOM 692 C C . PHE A 1 90 ? 7.684 -0.728 -3.204 1.00 96.31 90 PHE A C 1
ATOM 694 O O . PHE A 1 90 ? 6.801 -1.433 -3.692 1.00 96.31 90 PHE A O 1
ATOM 701 N N . GLU A 1 91 ? 7.478 0.550 -2.876 1.00 95.56 91 GLU A N 1
ATOM 702 C CA . GLU A 1 91 ? 6.183 1.217 -3.056 1.00 95.56 91 GLU A CA 1
ATOM 703 C C . GLU A 1 91 ? 5.697 1.121 -4.508 1.00 95.56 91 GLU A C 1
ATOM 705 O O . GLU A 1 91 ? 4.539 0.783 -4.768 1.00 95.56 91 GLU A O 1
ATOM 710 N N . LYS A 1 92 ? 6.592 1.350 -5.476 1.00 95.88 92 LYS A N 1
ATOM 711 C CA . LYS A 1 92 ? 6.271 1.281 -6.907 1.00 95.88 92 LYS A CA 1
ATOM 712 C C . LYS A 1 92 ? 6.045 -0.143 -7.405 1.00 95.88 92 LYS A C 1
ATOM 714 O O . LYS A 1 92 ? 5.131 -0.360 -8.205 1.00 95.88 92 LYS A O 1
ATOM 719 N N . ALA A 1 93 ? 6.805 -1.118 -6.916 1.00 95.62 93 ALA A N 1
ATOM 720 C CA . ALA A 1 93 ? 6.591 -2.528 -7.227 1.00 95.62 93 ALA A CA 1
ATOM 721 C C . ALA A 1 93 ? 5.265 -3.035 -6.639 1.00 95.62 93 ALA A C 1
ATOM 723 O O . ALA A 1 93 ? 4.509 -3.729 -7.318 1.00 95.62 93 ALA A O 1
ATOM 724 N N . PHE A 1 94 ? 4.929 -2.638 -5.411 1.00 94.00 94 PHE A N 1
ATOM 725 C CA . PHE A 1 94 ? 3.650 -2.949 -4.778 1.00 94.00 94 PHE A CA 1
ATOM 726 C C . PHE A 1 94 ? 2.475 -2.274 -5.503 1.00 94.00 94 PHE A C 1
ATOM 728 O O . PHE A 1 94 ? 1.458 -2.910 -5.794 1.00 94.00 94 PHE A O 1
ATOM 735 N N . GLN A 1 95 ? 2.640 -1.012 -5.906 1.00 94.44 95 GLN A N 1
ATOM 736 C CA . GLN A 1 95 ? 1.676 -0.310 -6.749 1.00 94.44 95 GLN A CA 1
ATOM 737 C C . GLN A 1 95 ? 1.441 -1.030 -8.078 1.00 94.44 95 GLN A C 1
ATOM 739 O O . GLN A 1 95 ? 0.293 -1.147 -8.518 1.00 94.44 95 GLN A O 1
ATOM 744 N N . ALA A 1 96 ? 2.497 -1.538 -8.708 1.00 94.12 96 ALA A N 1
ATOM 745 C CA . ALA A 1 96 ? 2.395 -2.320 -9.931 1.00 94.12 96 ALA A CA 1
ATOM 746 C C . ALA A 1 96 ? 1.749 -3.694 -9.705 1.00 94.12 96 ALA A C 1
ATOM 748 O O . ALA A 1 96 ? 0.935 -4.116 -10.521 1.00 94.12 96 ALA A O 1
ATOM 749 N N . LEU A 1 97 ? 2.032 -4.367 -8.588 1.00 92.25 97 LEU A N 1
ATOM 750 C CA . LEU A 1 97 ? 1.414 -5.643 -8.207 1.00 92.25 97 LEU A CA 1
ATOM 751 C C . LEU A 1 97 ? -0.114 -5.542 -8.119 1.00 92.25 97 LEU A C 1
ATOM 753 O O . LEU A 1 97 ? -0.841 -6.445 -8.537 1.00 92.25 97 LEU A O 1
ATOM 757 N N . LEU A 1 98 ? -0.603 -4.425 -7.579 1.00 89.56 98 LEU A N 1
ATOM 758 C CA . LEU A 1 98 ? -2.031 -4.169 -7.441 1.00 89.56 98 LEU A CA 1
ATOM 759 C C . LEU A 1 98 ? -2.651 -3.609 -8.720 1.00 89.56 98 LEU A C 1
ATOM 761 O O . LEU A 1 98 ? -3.818 -3.886 -8.980 1.00 89.56 98 LEU A O 1
ATOM 765 N N . ASN A 1 99 ? -1.893 -2.881 -9.547 1.00 88.69 99 ASN A N 1
ATOM 766 C CA . ASN A 1 99 ? -2.380 -2.346 -10.822 1.00 88.69 99 ASN A CA 1
ATOM 767 C C . ASN A 1 99 ? -2.213 -3.275 -12.028 1.00 88.69 99 ASN A C 1
ATOM 769 O O . ASN A 1 99 ? -2.814 -3.019 -13.071 1.00 88.69 99 ASN A O 1
ATOM 773 N N . SER A 1 100 ? -1.480 -4.375 -11.876 1.00 80.75 100 SER A N 1
ATOM 774 C CA . SER A 1 100 ? -1.352 -5.429 -12.878 1.00 80.75 100 SER A CA 1
ATOM 775 C C . SER A 1 100 ? -2.359 -6.560 -12.641 1.00 80.75 100 SER A C 1
ATOM 777 O O . SER A 1 100 ? -2.683 -6.938 -11.510 1.00 80.75 100 SER A O 1
ATOM 779 N N . GLY A 1 101 ? -2.887 -7.106 -13.738 1.00 67.62 101 GLY A N 1
ATOM 780 C CA . GLY A 1 101 ? -3.724 -8.308 -13.707 1.00 67.62 101 GLY A CA 1
ATOM 781 C C . GLY A 1 101 ? -2.915 -9.605 -13.646 1.00 67.62 101 GLY A C 1
ATOM 782 O O . GLY A 1 101 ? -3.442 -10.621 -13.202 1.00 67.62 101 GLY A O 1
ATOM 783 N N . ASP A 1 102 ? -1.643 -9.545 -14.043 1.00 78.06 102 ASP A N 1
ATOM 784 C CA . ASP A 1 102 ? -0.881 -10.716 -14.489 1.00 78.06 102 ASP A CA 1
ATOM 785 C C . ASP A 1 102 ? -0.005 -11.346 -13.393 1.00 78.06 102 ASP A C 1
ATOM 787 O O . ASP A 1 102 ? 0.424 -12.489 -13.536 1.00 78.06 102 ASP A O 1
ATOM 791 N N . TYR A 1 103 ? 0.242 -10.632 -12.289 1.00 85.19 103 TYR A N 1
ATOM 792 C CA . TYR A 1 103 ? 1.134 -11.082 -11.216 1.00 85.19 103 TYR A CA 1
ATOM 793 C C . TYR A 1 103 ? 0.391 -11.307 -9.906 1.00 85.19 103 TYR A C 1
ATOM 795 O O . TYR A 1 103 ? -0.351 -10.443 -9.447 1.00 85.19 103 TYR A O 1
ATOM 803 N N . ASP A 1 104 ? 0.617 -12.455 -9.273 1.00 84.31 104 ASP A N 1
ATOM 804 C CA . ASP A 1 104 ? 0.053 -12.813 -7.970 1.00 84.31 104 ASP A CA 1
ATOM 805 C C . ASP A 1 104 ? 1.020 -12.558 -6.800 1.00 84.31 104 ASP A C 1
ATOM 807 O O . ASP A 1 104 ? 0.589 -12.499 -5.646 1.00 84.31 104 ASP A O 1
ATOM 811 N N . ALA A 1 105 ? 2.313 -12.366 -7.077 1.00 88.62 105 ALA A N 1
ATOM 812 C CA . ALA A 1 105 ? 3.340 -12.174 -6.064 1.00 88.62 105 ALA A CA 1
ATOM 813 C C . ALA A 1 105 ? 4.445 -11.200 -6.496 1.00 88.62 105 ALA A C 1
ATOM 815 O O . ALA A 1 105 ? 4.951 -11.284 -7.612 1.00 88.62 105 ALA A O 1
ATOM 816 N N . LEU A 1 106 ? 4.877 -10.352 -5.563 1.00 92.00 106 LEU A N 1
ATOM 817 C CA . LEU A 1 106 ? 6.140 -9.623 -5.586 1.00 92.00 106 LEU A CA 1
ATOM 818 C C . LEU A 1 106 ? 7.201 -10.433 -4.828 1.00 92.00 106 LEU A C 1
ATOM 820 O O . LEU A 1 106 ? 7.103 -10.645 -3.617 1.00 92.00 106 LEU A O 1
ATOM 824 N N . ASP A 1 107 ? 8.209 -10.900 -5.558 1.00 92.31 107 ASP A N 1
ATOM 825 C CA . ASP A 1 107 ? 9.392 -11.559 -5.004 1.00 92.31 107 ASP A CA 1
ATOM 826 C C . ASP A 1 107 ? 10.486 -10.515 -4.746 1.00 92.31 107 ASP A C 1
ATOM 828 O O . ASP A 1 107 ? 10.934 -9.841 -5.676 1.00 92.31 107 ASP A O 1
ATOM 832 N N . LEU A 1 108 ? 10.904 -10.377 -3.486 1.00 91.00 108 LEU A N 1
ATOM 833 C CA . LEU A 1 108 ? 11.943 -9.434 -3.070 1.00 91.00 108 LEU A CA 1
ATOM 834 C C . LEU A 1 108 ? 13.365 -9.975 -3.298 1.00 91.00 108 LEU A C 1
ATOM 836 O O . LEU A 1 108 ? 14.331 -9.250 -3.080 1.00 91.00 108 LEU A O 1
ATOM 840 N N . GLY A 1 109 ? 13.529 -11.222 -3.753 1.00 89.88 109 GLY A N 1
ATOM 841 C CA . GLY A 1 109 ? 14.817 -11.750 -4.215 1.00 89.88 109 GLY A CA 1
ATOM 842 C C . GLY A 1 109 ? 15.907 -11.858 -3.141 1.00 89.88 109 GLY A C 1
ATOM 843 O O . GLY A 1 109 ? 17.089 -11.753 -3.456 1.00 89.88 109 GLY A O 1
ATOM 844 N N . GLY A 1 110 ? 15.526 -12.037 -1.877 1.00 86.06 110 GLY A N 1
ATOM 845 C CA . GLY A 1 110 ? 16.421 -12.100 -0.719 1.00 86.06 110 GLY A CA 1
ATOM 846 C C . GLY A 1 110 ? 16.931 -10.739 -0.244 1.00 86.06 110 GLY A C 1
ATOM 847 O O . GLY A 1 110 ? 17.869 -10.694 0.547 1.00 86.06 110 GLY A O 1
ATOM 848 N N . ARG A 1 111 ? 16.360 -9.632 -0.739 1.00 88.38 111 ARG A N 1
ATOM 849 C CA . ARG A 1 111 ? 16.758 -8.276 -0.347 1.00 88.38 111 ARG A CA 1
ATOM 850 C C . ARG A 1 111 ? 16.278 -7.940 1.063 1.00 88.38 111 ARG A C 1
ATOM 852 O O . ARG A 1 111 ? 15.185 -8.334 1.473 1.00 88.38 111 ARG A O 1
ATOM 859 N N . THR A 1 112 ? 17.086 -7.144 1.749 1.00 87.56 112 THR A N 1
ATOM 860 C CA . THR A 1 112 ? 16.748 -6.515 3.024 1.00 87.56 112 THR A CA 1
ATOM 861 C C . THR A 1 112 ? 16.469 -5.042 2.759 1.00 87.56 112 THR A C 1
ATOM 863 O O . THR A 1 112 ? 17.353 -4.337 2.290 1.00 87.56 112 THR A O 1
ATOM 866 N N . ILE A 1 113 ? 15.250 -4.592 3.040 1.00 88.25 113 ILE A N 1
ATOM 867 C CA . ILE A 1 113 ? 14.767 -3.243 2.739 1.00 88.25 113 ILE A CA 1
ATOM 868 C C . ILE A 1 113 ? 14.723 -2.443 4.036 1.00 88.25 113 ILE A C 1
ATOM 870 O O . ILE A 1 113 ? 14.011 -2.793 4.981 1.00 88.25 113 ILE A O 1
ATOM 874 N N . GLY A 1 114 ? 15.486 -1.355 4.084 1.00 86.25 114 GLY A N 1
ATOM 875 C CA . GLY A 1 114 ? 15.481 -0.449 5.228 1.00 86.25 114 GLY A CA 1
ATOM 876 C C . GLY A 1 114 ? 14.434 0.637 5.082 1.00 86.25 114 GLY A C 1
ATOM 877 O O . GLY A 1 114 ? 14.601 1.517 4.241 1.00 86.25 114 GLY A O 1
ATOM 878 N N . VAL A 1 115 ? 13.428 0.609 5.949 1.00 86.00 115 VAL A N 1
ATOM 879 C CA . VAL A 1 115 ? 12.279 1.516 5.926 1.00 86.00 115 VAL A CA 1
ATOM 880 C C . VAL A 1 115 ? 12.507 2.685 6.884 1.00 86.00 115 VAL A C 1
ATOM 882 O O . VAL A 1 115 ? 12.904 2.488 8.038 1.00 86.00 115 VAL A O 1
ATOM 885 N N . ASN A 1 116 ? 12.271 3.910 6.419 1.00 87.88 116 ASN A N 1
ATOM 886 C CA . ASN A 1 116 ? 12.481 5.123 7.208 1.00 87.88 116 ASN A CA 1
ATOM 887 C C . ASN A 1 116 ? 11.283 5.493 8.088 1.00 87.88 116 ASN A C 1
ATOM 889 O O . ASN A 1 116 ? 11.489 6.083 9.142 1.00 87.88 116 ASN A O 1
ATOM 893 N N . ALA A 1 117 ? 10.064 5.158 7.682 1.00 86.25 117 ALA A N 1
ATOM 894 C CA . ALA A 1 117 ? 8.833 5.429 8.420 1.00 86.25 117 ALA A CA 1
ATOM 895 C C . ALA A 1 117 ? 7.747 4.421 8.002 1.00 86.25 117 ALA A C 1
ATOM 897 O O . ALA A 1 117 ? 7.907 3.768 6.974 1.00 86.25 117 ALA A O 1
ATOM 898 N N . PRO A 1 118 ? 6.631 4.288 8.737 1.00 85.81 118 PRO A N 1
ATOM 899 C CA . PRO A 1 118 ? 5.469 3.539 8.260 1.00 85.81 118 PRO A CA 1
ATOM 900 C C . PRO A 1 118 ? 5.108 3.831 6.803 1.00 85.81 118 PRO A C 1
ATOM 902 O O . PRO A 1 118 ? 4.900 4.987 6.431 1.00 85.81 118 PRO A O 1
ATOM 905 N N . ILE A 1 119 ? 4.998 2.776 5.997 1.00 86.62 119 ILE A N 1
ATOM 906 C CA . ILE A 1 119 ? 4.570 2.880 4.603 1.00 86.62 119 ILE A CA 1
ATOM 907 C C . ILE A 1 119 ? 3.054 2.706 4.562 1.00 86.62 119 ILE A C 1
ATOM 909 O O . ILE A 1 119 ? 2.552 1.610 4.813 1.00 86.62 119 ILE A O 1
ATOM 913 N N . ASP A 1 120 ? 2.327 3.767 4.210 1.00 89.19 120 ASP A N 1
ATOM 914 C CA . ASP A 1 120 ? 0.901 3.669 3.887 1.00 89.19 120 ASP A CA 1
ATOM 915 C C . ASP A 1 120 ? 0.742 3.029 2.505 1.00 89.19 120 ASP A C 1
ATOM 917 O O . ASP A 1 120 ? 0.975 3.643 1.456 1.00 89.19 120 ASP A O 1
ATOM 921 N N . LEU A 1 121 ? 0.339 1.762 2.509 1.00 88.19 121 LEU A N 1
ATOM 922 C CA . LEU A 1 121 ? 0.213 0.975 1.296 1.00 88.19 121 LEU A CA 1
ATOM 923 C C . LEU A 1 121 ? -1.006 1.363 0.456 1.00 88.19 121 LEU A C 1
ATOM 925 O O . LEU A 1 121 ? -0.979 1.155 -0.760 1.00 88.19 121 LEU A O 1
ATOM 929 N N . GLN A 1 122 ? -2.044 1.964 1.048 1.00 87.50 122 GLN A N 1
ATOM 930 C CA . GLN A 1 122 ? -3.136 2.534 0.259 1.00 87.50 122 GLN A CA 1
ATOM 931 C C . GLN A 1 122 ? -2.658 3.794 -0.446 1.00 87.50 122 GLN A C 1
ATOM 933 O O . GLN A 1 122 ? -2.919 3.954 -1.634 1.00 87.50 122 GLN A O 1
ATOM 938 N N . LYS A 1 123 ? -1.873 4.645 0.220 1.00 87.69 123 LYS A N 1
ATOM 939 C CA . LYS A 1 123 ? -1.296 5.836 -0.413 1.00 87.69 123 LYS A CA 1
ATOM 940 C C . LYS A 1 123 ? -0.356 5.460 -1.560 1.00 87.69 123 LYS A C 1
ATOM 942 O O . LYS A 1 123 ? -0.440 6.051 -2.644 1.00 87.69 123 LYS A O 1
ATOM 947 N N . ALA A 1 124 ? 0.477 4.436 -1.355 1.00 88.06 124 ALA A N 1
ATOM 948 C CA . ALA A 1 124 ? 1.313 3.856 -2.406 1.00 88.06 124 ALA A CA 1
ATOM 949 C C . ALA A 1 124 ? 0.467 3.354 -3.592 1.00 88.06 124 ALA A C 1
ATOM 951 O O . ALA A 1 124 ? 0.890 3.441 -4.744 1.00 88.06 124 ALA A O 1
ATOM 952 N N . VAL A 1 125 ? -0.770 2.901 -3.354 1.00 88.62 125 VAL A N 1
ATOM 953 C CA . VAL A 1 125 ? -1.718 2.456 -4.392 1.00 88.62 125 VAL A CA 1
ATOM 954 C C . VAL A 1 125 ? -2.979 3.317 -4.408 1.00 88.62 125 VAL A C 1
ATOM 956 O O . VAL A 1 125 ? -4.095 2.816 -4.490 1.00 88.62 125 VAL A O 1
ATOM 959 N N . SER A 1 126 ? -2.801 4.640 -4.418 1.00 82.25 126 SER A N 1
ATOM 960 C CA . SER A 1 126 ? -3.906 5.622 -4.391 1.00 82.25 126 SER A CA 1
ATOM 961 C C . SER A 1 126 ? -4.920 5.491 -5.538 1.00 82.25 126 SER A C 1
ATOM 963 O O . SER A 1 126 ? -6.000 6.076 -5.505 1.00 82.25 126 SER A O 1
ATOM 965 N N . THR A 1 127 ? -4.601 4.694 -6.556 1.00 80.62 127 THR A N 1
ATOM 966 C CA . THR A 1 127 ? -5.504 4.305 -7.643 1.00 80.62 127 THR A CA 1
ATOM 967 C C . THR A 1 127 ? -6.586 3.304 -7.222 1.00 80.62 127 THR A C 1
ATOM 969 O O . THR A 1 127 ? -7.496 3.047 -8.012 1.00 80.62 127 THR A O 1
ATOM 972 N N . ARG A 1 128 ? -6.510 2.711 -6.020 1.00 78.75 128 ARG A N 1
ATOM 973 C CA . ARG A 1 128 ? -7.434 1.669 -5.546 1.00 78.75 128 ARG A CA 1
ATOM 974 C C . ARG A 1 128 ? -7.793 1.856 -4.077 1.00 78.75 128 ARG A C 1
ATOM 976 O O . ARG A 1 128 ? -6.918 2.028 -3.243 1.00 78.75 128 ARG A O 1
ATOM 983 N N . GLN A 1 129 ? -9.084 1.740 -3.774 1.00 77.19 129 GLN A N 1
ATOM 984 C CA . GLN A 1 129 ? -9.604 1.795 -2.399 1.00 77.19 129 GLN A CA 1
ATOM 985 C C . GLN A 1 129 ? -9.711 0.409 -1.745 1.00 77.19 129 GLN A C 1
ATOM 987 O O . GLN A 1 129 ? -9.634 0.269 -0.531 1.00 77.19 129 GLN A O 1
ATOM 992 N N . GLY A 1 130 ? -9.804 -0.646 -2.554 1.00 72.50 130 GLY A N 1
ATOM 993 C CA . GLY A 1 130 ? -9.808 -2.028 -2.090 1.00 72.50 130 GLY A CA 1
ATOM 994 C C . GLY A 1 130 ? -9.284 -2.968 -3.165 1.00 72.50 130 GLY A C 1
ATOM 995 O O . GLY A 1 130 ? -9.265 -2.635 -4.357 1.00 72.50 130 GLY A O 1
ATOM 996 N N . TYR A 1 131 ? -8.846 -4.155 -2.750 1.00 72.44 131 TYR A N 1
ATOM 997 C CA . TYR A 1 131 ? -8.369 -5.162 -3.686 1.00 72.44 131 TYR A CA 1
ATOM 998 C C . TYR A 1 131 ? -8.767 -6.574 -3.268 1.00 72.44 131 TYR A C 1
ATOM 1000 O O . TYR A 1 131 ? -8.309 -7.108 -2.264 1.00 72.44 131 TYR A O 1
ATOM 1008 N N . ALA A 1 132 ? -9.631 -7.182 -4.083 1.00 68.00 132 ALA A N 1
ATOM 1009 C CA . ALA A 1 132 ? -10.290 -8.453 -3.797 1.00 68.00 132 ALA A CA 1
ATOM 1010 C C . ALA A 1 132 ? -9.537 -9.689 -4.332 1.00 68.00 132 ALA A C 1
ATOM 1012 O O . ALA A 1 132 ? -10.087 -10.792 -4.332 1.00 68.00 132 ALA A O 1
ATOM 1013 N N . VAL A 1 133 ? -8.304 -9.528 -4.818 1.00 75.06 133 VAL A N 1
ATOM 1014 C CA . VAL A 1 133 ? -7.479 -10.642 -5.301 1.00 75.06 133 VAL A CA 1
ATOM 1015 C C . VAL A 1 133 ? -6.231 -10.747 -4.442 1.00 75.06 133 VAL A C 1
ATOM 1017 O O . VAL A 1 133 ? -5.573 -9.749 -4.166 1.00 75.06 133 VAL A O 1
ATOM 1020 N N . ARG A 1 134 ? -5.885 -11.966 -4.032 1.00 77.00 134 ARG A N 1
ATOM 1021 C CA . ARG A 1 134 ? -4.679 -12.232 -3.255 1.00 77.00 134 ARG A CA 1
ATOM 1022 C C . ARG A 1 134 ? -3.448 -11.710 -3.990 1.00 77.00 134 ARG A C 1
ATOM 1024 O O . ARG A 1 134 ? -3.256 -11.984 -5.180 1.00 77.00 134 ARG A O 1
ATOM 1031 N N . ARG A 1 135 ? -2.599 -11.015 -3.238 1.00 82.69 135 ARG A N 1
ATOM 1032 C CA . ARG A 1 135 ? -1.235 -10.660 -3.616 1.00 82.69 135 ARG A CA 1
ATOM 1033 C C . ARG A 1 135 ? -0.279 -11.076 -2.513 1.00 82.69 135 ARG A C 1
ATOM 1035 O O . ARG A 1 135 ? -0.638 -11.047 -1.340 1.00 82.69 135 ARG A O 1
ATOM 1042 N N . VAL A 1 136 ? 0.916 -11.505 -2.895 1.00 85.06 136 VAL A N 1
ATOM 1043 C CA . VAL A 1 136 ? 1.934 -11.991 -1.958 1.00 85.06 136 VAL A CA 1
ATOM 1044 C C . VAL A 1 136 ? 3.175 -11.128 -2.063 1.00 85.06 136 VAL A C 1
ATOM 1046 O O . VAL A 1 136 ? 3.670 -10.911 -3.158 1.00 85.06 136 VAL A O 1
ATOM 1049 N N . ILE A 1 137 ? 3.715 -10.695 -0.930 1.00 88.44 137 ILE A N 1
ATOM 1050 C CA . ILE A 1 137 ? 5.096 -10.214 -0.838 1.00 88.44 137 ILE A CA 1
ATOM 1051 C C . ILE A 1 137 ? 5.898 -11.355 -0.212 1.00 88.44 137 ILE A C 1
ATOM 1053 O O . ILE A 1 137 ? 5.475 -11.910 0.804 1.00 88.44 137 ILE A O 1
ATOM 1057 N N . ARG A 1 138 ? 7.002 -11.770 -0.838 1.00 86.44 138 ARG A N 1
ATOM 1058 C CA . ARG A 1 138 ? 7.784 -12.932 -0.381 1.00 86.44 138 ARG A CA 1
ATOM 1059 C C . ARG A 1 138 ? 9.283 -12.748 -0.566 1.00 86.44 138 ARG A C 1
ATOM 1061 O O . ARG A 1 138 ? 9.714 -11.913 -1.352 1.00 86.44 138 ARG A O 1
ATOM 1068 N N . ASN A 1 139 ? 10.045 -13.608 0.112 1.00 85.00 139 ASN A N 1
ATOM 1069 C CA . ASN A 1 139 ? 11.496 -13.748 -0.025 1.00 85.00 139 ASN A CA 1
ATOM 1070 C C . ASN A 1 139 ? 12.270 -12.440 0.197 1.00 85.00 139 ASN A C 1
ATOM 1072 O O . ASN A 1 139 ? 13.142 -12.102 -0.593 1.00 85.00 139 ASN A O 1
ATOM 1076 N N . GLY A 1 140 ? 11.966 -11.693 1.249 1.00 84.88 140 GLY A N 1
ATOM 1077 C CA . GLY A 1 140 ? 12.763 -10.536 1.645 1.00 84.88 140 GLY A CA 1
ATOM 1078 C C . GLY A 1 140 ? 12.570 -10.220 3.113 1.00 84.88 140 GLY A C 1
ATOM 1079 O O . GLY A 1 140 ? 11.777 -10.868 3.798 1.00 84.88 140 GLY A O 1
ATOM 1080 N N . GLU A 1 141 ? 13.300 -9.220 3.573 1.00 83.56 141 GLU A N 1
ATOM 1081 C CA . GLU A 1 141 ? 13.257 -8.721 4.940 1.00 83.56 141 GLU A CA 1
ATOM 1082 C C . GLU A 1 141 ? 12.987 -7.220 4.913 1.00 83.56 141 GLU A C 1
ATOM 1084 O O . GLU A 1 141 ? 13.508 -6.511 4.054 1.00 83.56 141 GLU A O 1
ATOM 1089 N N . PHE A 1 142 ? 12.204 -6.731 5.870 1.00 81.88 142 PHE A N 1
ATOM 1090 C CA . PHE A 1 142 ? 12.098 -5.305 6.143 1.00 81.88 142 PHE A CA 1
ATOM 1091 C C . PHE A 1 142 ? 12.642 -5.022 7.538 1.00 81.88 142 PHE A C 1
ATOM 1093 O O . PHE A 1 142 ? 12.358 -5.771 8.475 1.00 81.88 142 PHE A O 1
ATOM 1100 N N . TYR A 1 143 ? 13.372 -3.921 7.692 1.00 80.31 143 TYR A N 1
ATOM 1101 C CA . TYR A 1 143 ? 13.805 -3.440 9.000 1.00 80.31 143 TYR A CA 1
ATOM 1102 C C . TYR A 1 143 ? 13.511 -1.951 9.162 1.00 80.31 143 TYR A C 1
ATOM 1104 O O . TYR A 1 143 ? 13.586 -1.168 8.214 1.00 80.31 143 TYR A O 1
ATOM 1112 N N . ALA A 1 144 ? 13.183 -1.558 10.390 1.00 78.19 144 ALA A N 1
ATOM 1113 C CA . ALA A 1 144 ? 12.972 -0.165 10.749 1.00 78.19 144 ALA A CA 1
ATOM 1114 C C . ALA A 1 144 ? 14.331 0.508 10.951 1.00 78.19 144 ALA A C 1
ATOM 1116 O O . ALA A 1 144 ? 15.137 0.074 11.781 1.00 78.19 144 ALA A O 1
ATOM 1117 N N . ARG A 1 145 ? 14.604 1.575 10.200 1.00 84.38 145 ARG A N 1
ATOM 1118 C CA . ARG A 1 145 ? 15.777 2.416 10.451 1.00 84.38 145 ARG A CA 1
ATOM 1119 C C . ARG A 1 145 ? 15.557 3.203 11.739 1.00 84.38 145 ARG A C 1
ATOM 1121 O O . ARG A 1 145 ? 14.480 3.738 11.966 1.00 84.38 145 ARG A O 1
ATOM 1128 N N . HIS A 1 146 ? 16.585 3.294 12.576 1.00 82.00 146 HIS A N 1
ATOM 1129 C CA . HIS A 1 146 ? 16.490 4.022 13.838 1.00 82.00 146 HIS A CA 1
ATOM 1130 C C . HIS A 1 146 ? 16.341 5.532 13.594 1.00 82.00 146 HIS A C 1
ATOM 1132 O O . HIS A 1 146 ? 17.279 6.180 13.126 1.00 82.00 146 HIS A O 1
ATOM 1138 N N . ASN A 1 147 ? 15.163 6.077 13.899 1.00 86.81 147 ASN A N 1
ATOM 1139 C CA . ASN A 1 147 ? 14.829 7.500 13.848 1.00 86.81 147 ASN A CA 1
ATOM 1140 C C . ASN A 1 147 ? 13.522 7.762 14.629 1.00 86.81 147 ASN A C 1
ATOM 1142 O O . ASN A 1 147 ? 12.901 6.831 15.138 1.00 86.81 147 ASN A O 1
ATOM 1146 N N . THR A 1 148 ? 13.086 9.023 14.695 1.00 86.50 148 THR A N 1
ATOM 1147 C CA . THR A 1 148 ? 11.878 9.432 15.433 1.00 86.50 148 THR A CA 1
ATOM 1148 C C . THR A 1 148 ? 10.558 9.134 14.716 1.00 86.50 148 THR A C 1
ATOM 1150 O O . THR A 1 148 ? 9.503 9.297 15.318 1.00 86.50 148 THR A O 1
ATOM 1153 N N . ALA A 1 149 ? 10.570 8.711 13.447 1.00 82.62 149 ALA A N 1
ATOM 1154 C CA . ALA A 1 149 ? 9.345 8.421 12.696 1.00 82.62 149 ALA A CA 1
ATOM 1155 C C . ALA A 1 149 ? 8.631 7.140 13.177 1.00 82.62 149 ALA A C 1
ATOM 1157 O O . ALA A 1 149 ? 7.467 6.919 12.838 1.00 82.62 149 ALA A O 1
ATOM 1158 N N . TRP A 1 150 ? 9.320 6.318 13.976 1.00 81.56 150 TRP A N 1
ATOM 1159 C CA . TRP A 1 150 ? 8.798 5.096 14.594 1.00 81.56 150 TRP A CA 1
ATOM 1160 C C . TRP A 1 150 ? 8.219 5.303 15.996 1.00 81.56 150 TRP A C 1
ATOM 1162 O O . TRP A 1 150 ? 7.644 4.367 16.550 1.00 81.56 150 TRP A O 1
ATOM 1172 N N . GLU A 1 151 ? 8.341 6.504 16.562 1.00 84.44 151 GLU A N 1
ATOM 1173 C CA . GLU A 1 151 ? 7.713 6.834 17.840 1.00 84.44 151 GLU A CA 1
ATOM 1174 C C . GLU A 1 151 ? 6.192 6.916 17.675 1.00 84.44 151 GLU A C 1
ATOM 1176 O O . GLU A 1 151 ? 5.699 7.452 16.684 1.00 84.44 151 GLU A O 1
ATOM 1181 N N . ASN A 1 152 ? 5.436 6.385 18.637 1.00 86.69 152 ASN A N 1
ATOM 1182 C CA . ASN A 1 152 ? 3.972 6.408 18.585 1.00 86.69 152 ASN A CA 1
ATOM 1183 C C . ASN A 1 152 ? 3.439 7.846 18.638 1.00 86.69 152 ASN A C 1
ATOM 1185 O O . ASN A 1 152 ? 3.946 8.668 19.405 1.00 86.69 152 ASN A O 1
ATOM 1189 N N . ASP A 1 153 ? 2.358 8.128 17.904 1.00 88.44 153 ASP A N 1
ATOM 1190 C CA . ASP A 1 153 ? 1.657 9.401 18.086 1.00 88.44 153 ASP A CA 1
ATOM 1191 C C . ASP A 1 153 ? 0.719 9.257 19.282 1.00 88.44 153 ASP A C 1
ATOM 1193 O O . ASP A 1 153 ? -0.238 8.482 19.239 1.00 88.44 153 ASP A O 1
ATOM 1197 N N . ILE A 1 154 ? 0.995 9.992 20.355 1.00 94.75 154 ILE A N 1
ATOM 1198 C CA . ILE A 1 154 ? 0.168 9.991 21.562 1.00 94.75 154 ILE A CA 1
ATOM 1199 C C . ILE A 1 154 ? -0.554 11.328 21.652 1.00 94.75 154 ILE A C 1
ATOM 1201 O O . ILE A 1 154 ? 0.074 12.387 21.709 1.00 94.75 154 ILE A O 1
ATOM 1205 N N . VAL A 1 155 ? -1.882 11.279 21.699 1.00 97.56 155 VAL A N 1
ATOM 1206 C CA . VAL A 1 155 ? -2.736 12.454 21.868 1.00 97.56 155 VAL A CA 1
ATOM 1207 C C . VAL A 1 155 ? -3.575 12.275 23.118 1.00 97.56 155 VAL A C 1
ATOM 1209 O O . VAL A 1 155 ? -4.413 11.383 23.192 1.00 97.56 155 VAL A O 1
ATOM 1212 N N . ILE A 1 156 ? -3.376 13.155 24.095 1.00 97.81 156 ILE A N 1
ATOM 1213 C CA . ILE A 1 156 ? -4.284 13.288 25.233 1.00 97.81 156 ILE A CA 1
ATOM 1214 C C . ILE A 1 156 ? -5.322 14.337 24.853 1.00 97.81 156 ILE A C 1
ATOM 1216 O O . ILE A 1 156 ? -4.983 15.485 24.551 1.00 97.81 156 ILE A O 1
ATOM 1220 N N . SER A 1 157 ? -6.585 13.933 24.838 1.00 97.75 157 SER A N 1
ATOM 1221 C CA . SER A 1 157 ? -7.695 14.780 24.436 1.00 97.75 157 SER A CA 1
ATOM 1222 C C . SER A 1 157 ? -8.828 14.714 25.443 1.00 97.75 157 SER A C 1
ATOM 1224 O O . SER A 1 157 ? -9.251 13.644 25.872 1.00 97.75 157 SER A O 1
ATOM 1226 N N . ARG A 1 158 ? -9.346 15.889 25.793 1.00 98.00 158 ARG A N 1
ATOM 1227 C CA . ARG A 1 158 ? -10.544 16.014 26.609 1.00 98.00 158 ARG A CA 1
ATOM 1228 C C . ARG A 1 158 ? -11.774 15.775 25.741 1.00 98.00 158 ARG A C 1
ATOM 1230 O O . ARG A 1 158 ? -11.930 16.459 24.735 1.00 98.00 158 ARG A O 1
ATOM 1237 N N . GLY A 1 159 ? -12.638 14.853 26.147 1.00 97.75 159 GLY A N 1
ATOM 1238 C CA . GLY A 1 159 ? -13.883 14.525 25.452 1.00 97.75 159 GLY A CA 1
ATOM 1239 C C . GLY A 1 159 ? -14.997 14.153 26.426 1.00 97.75 159 GLY A C 1
ATOM 1240 O O . GLY A 1 159 ? -14.757 13.956 27.617 1.00 97.75 159 GLY A O 1
ATOM 1241 N N . THR A 1 160 ? -16.224 14.072 25.922 1.00 98.31 160 THR A N 1
ATOM 1242 C CA . THR A 1 160 ? -17.430 13.742 26.686 1.00 98.31 160 THR A CA 1
ATOM 1243 C C . THR A 1 160 ? -17.993 12.400 26.239 1.00 98.31 160 THR A C 1
ATOM 1245 O O . THR A 1 160 ? -18.229 12.195 25.052 1.00 98.31 160 THR A O 1
ATOM 1248 N N . TYR A 1 161 ? -18.267 11.507 27.185 1.00 98.06 161 TYR A N 1
ATOM 1249 C CA . TYR A 1 161 ? -18.965 10.247 26.939 1.00 98.06 161 TYR A CA 1
ATOM 1250 C C . TYR A 1 161 ? -20.367 10.278 27.553 1.00 98.06 161 TYR A C 1
ATOM 1252 O O . TYR A 1 161 ? -20.550 10.749 28.678 1.00 98.06 161 TYR A O 1
ATOM 1260 N N . ALA A 1 162 ? -21.353 9.751 26.825 1.00 96.88 162 ALA A N 1
ATOM 1261 C CA . ALA A 1 162 ? -22.731 9.632 27.290 1.00 96.88 162 ALA A CA 1
ATOM 1262 C C . ALA A 1 162 ? -23.248 8.200 27.056 1.00 96.88 162 ALA A C 1
ATOM 1264 O O . ALA A 1 162 ? -23.273 7.755 25.908 1.00 96.88 162 ALA A O 1
ATOM 1265 N N . PRO A 1 163 ? -23.742 7.487 28.090 1.00 94.44 163 PRO A N 1
ATOM 1266 C CA . PRO A 1 163 ? -24.290 6.134 27.931 1.00 94.44 163 PRO A CA 1
ATOM 1267 C C . PRO A 1 163 ? -25.480 6.047 26.962 1.00 94.44 163 PRO A C 1
ATOM 1269 O O . PRO A 1 163 ? -25.780 4.972 26.447 1.00 94.44 163 PRO A O 1
ATOM 1272 N N . SER A 1 164 ? -26.161 7.171 26.707 1.00 96.00 164 SER A N 1
ATOM 1273 C CA . SER A 1 164 ? -27.256 7.279 25.736 1.00 96.00 164 SER A CA 1
ATOM 1274 C C . SER A 1 164 ? -26.805 7.108 24.282 1.00 96.00 164 SER A C 1
ATOM 1276 O O . SER A 1 164 ? -27.610 6.681 23.456 1.00 96.00 164 SER A O 1
ATOM 1278 N N . ASN A 1 165 ? -25.536 7.394 23.974 1.00 95.25 165 ASN A N 1
ATOM 1279 C CA . ASN A 1 165 ? -24.893 7.012 22.722 1.00 95.25 165 ASN A CA 1
ATOM 1280 C C . ASN A 1 165 ? -23.545 6.334 23.026 1.00 95.25 165 ASN A C 1
ATOM 1282 O O . ASN A 1 165 ? -22.485 6.964 22.978 1.00 95.25 165 ASN A O 1
ATOM 1286 N N . PRO A 1 166 ? -23.576 5.035 23.357 1.00 94.62 166 PRO A N 1
ATOM 1287 C CA . PRO A 1 166 ? -22.479 4.371 24.046 1.00 94.62 166 PRO A CA 1
ATOM 1288 C C . PRO A 1 166 ? -21.246 4.133 23.169 1.00 94.62 166 PRO A C 1
ATOM 1290 O O . PRO A 1 166 ? -20.242 3.665 23.678 1.00 94.62 166 PRO A O 1
ATOM 1293 N N . LYS A 1 167 ? -21.276 4.424 21.865 1.00 96.88 167 LYS A N 1
ATOM 1294 C CA . LYS A 1 167 ? -20.111 4.257 20.978 1.00 96.88 167 LYS A CA 1
ATOM 1295 C C . LYS A 1 167 ? -19.533 5.583 20.494 1.00 96.88 167 LYS A C 1
ATOM 1297 O O . LYS A 1 167 ? -18.701 5.565 19.599 1.00 96.88 167 LYS A O 1
ATOM 1302 N N . THR A 1 168 ? -19.936 6.719 21.054 1.00 97.81 168 THR A N 1
ATOM 1303 C CA . THR A 1 168 ? -19.467 8.028 20.584 1.00 97.81 168 THR A CA 1
ATOM 1304 C C . THR A 1 168 ? -18.842 8.826 21.719 1.00 97.81 168 THR A C 1
ATOM 1306 O O . THR A 1 168 ? -19.420 8.968 22.797 1.00 97.81 168 THR A O 1
ATOM 1309 N N . LEU A 1 169 ? -17.652 9.365 21.455 1.00 98.00 169 LEU A N 1
ATOM 1310 C CA . LEU A 1 169 ? -17.070 10.458 22.222 1.00 98.00 169 LEU A CA 1
ATOM 1311 C C . LEU A 1 169 ? -17.400 11.774 21.528 1.00 98.00 169 LEU A C 1
ATOM 1313 O O . LEU A 1 169 ? -17.200 11.904 20.323 1.00 98.00 169 LEU A O 1
ATOM 1317 N N . TYR A 1 170 ? -17.867 12.740 22.305 1.00 98.12 170 TYR A N 1
ATOM 1318 C CA . TYR A 1 170 ? -18.293 14.060 21.859 1.00 98.12 170 TYR A CA 1
ATOM 1319 C C . TYR A 1 170 ? -17.326 15.143 22.312 1.00 98.12 170 TYR A C 1
ATOM 1321 O O . TYR A 1 170 ? -16.632 14.972 23.315 1.00 98.12 170 TYR A O 1
ATOM 1329 N N . ASN A 1 171 ? -17.356 16.296 21.638 1.00 97.31 171 ASN A N 1
ATOM 1330 C CA . ASN A 1 171 ? -16.567 17.476 22.006 1.00 97.31 171 ASN A CA 1
ATOM 1331 C C . ASN A 1 171 ? -15.088 17.133 22.233 1.00 97.31 171 ASN A C 1
ATOM 1333 O O . ASN A 1 171 ? -14.473 17.594 23.195 1.00 97.31 171 ASN A O 1
ATOM 1337 N N . VAL A 1 172 ? -14.546 16.259 21.387 1.00 97.75 172 VAL A N 1
ATOM 1338 C CA . VAL A 1 172 ? -13.181 15.764 21.518 1.00 97.75 172 VAL A CA 1
ATOM 1339 C C . VAL A 1 172 ? -12.229 16.881 21.097 1.00 97.75 172 VAL A C 1
ATOM 1341 O O . VAL A 1 172 ? -12.175 17.291 19.937 1.00 97.75 172 VAL A O 1
ATOM 1344 N N . ASN A 1 173 ? -11.471 17.408 22.051 1.00 97.06 173 ASN A N 1
ATOM 1345 C CA . ASN A 1 173 ? -10.527 18.490 21.798 1.00 97.06 173 ASN A CA 1
ATOM 1346 C C . ASN A 1 173 ? -9.376 18.023 20.898 1.00 97.06 173 ASN A C 1
ATOM 1348 O O . ASN A 1 173 ? -8.938 16.878 20.968 1.00 97.06 173 ASN A O 1
ATOM 1352 N N . ASN A 1 174 ? -8.822 18.915 20.073 1.00 94.12 174 ASN A N 1
ATOM 1353 C CA . ASN A 1 174 ? -7.698 18.584 19.183 1.00 94.12 174 ASN A CA 1
ATOM 1354 C C . ASN A 1 174 ? -7.942 17.329 18.320 1.00 94.12 174 ASN A C 1
ATOM 1356 O O . ASN A 1 174 ? -6.995 16.618 17.983 1.00 94.12 174 ASN A O 1
ATOM 1360 N N . ILE A 1 175 ? -9.203 17.062 17.959 1.00 95.94 175 ILE A N 1
ATOM 1361 C CA . ILE A 1 175 ? -9.597 15.850 17.235 1.00 95.94 175 ILE A CA 1
ATOM 1362 C C . ILE A 1 175 ? -8.840 15.665 15.912 1.00 95.94 175 ILE A C 1
ATOM 1364 O O . ILE A 1 175 ? -8.571 14.538 15.517 1.00 95.94 175 ILE A O 1
ATOM 1368 N N . ALA A 1 176 ? -8.410 16.759 15.274 1.00 95.06 176 ALA A N 1
ATOM 1369 C CA . ALA A 1 176 ? -7.617 16.732 14.045 1.00 95.06 176 ALA A CA 1
ATOM 1370 C C . ALA A 1 176 ? -6.264 16.002 14.181 1.00 95.06 176 ALA A C 1
ATOM 1372 O O . ALA A 1 176 ? -5.689 15.611 13.171 1.00 95.06 176 ALA A O 1
ATOM 1373 N N . ASN A 1 177 ? -5.759 15.813 15.406 1.00 94.62 177 ASN A N 1
ATOM 1374 C CA . ASN A 1 177 ? -4.525 15.068 15.671 1.00 94.62 177 ASN A CA 1
ATOM 1375 C C . ASN A 1 177 ? -4.778 13.586 16.003 1.00 94.62 177 ASN A C 1
ATOM 1377 O O . ASN A 1 177 ? -3.828 12.813 16.104 1.00 94.62 177 ASN A O 1
ATOM 1381 N N . ILE A 1 178 ? -6.036 13.180 16.197 1.00 94.81 178 ILE A N 1
ATOM 1382 C CA . ILE A 1 178 ? -6.413 11.804 16.524 1.00 94.81 178 ILE A CA 1
ATOM 1383 C C . ILE A 1 178 ? -6.631 11.035 15.223 1.00 94.81 178 ILE A C 1
ATOM 1385 O O . ILE A 1 178 ? -7.333 11.488 14.323 1.00 94.81 178 ILE A O 1
ATOM 1389 N N . GLN A 1 179 ? -6.048 9.844 15.130 1.00 88.56 179 GLN A N 1
ATOM 1390 C CA . GLN A 1 179 ? -6.176 8.983 13.956 1.00 88.56 179 GLN A CA 1
ATOM 1391 C C . GLN A 1 179 ? -7.137 7.826 14.243 1.00 88.56 179 GLN A C 1
ATOM 1393 O O . GLN A 1 179 ? -7.117 7.250 15.336 1.00 88.56 179 GLN A O 1
ATOM 1398 N N . ALA A 1 180 ? -7.952 7.447 13.256 1.00 89.00 180 ALA A N 1
ATOM 1399 C CA . ALA A 1 180 ? -8.741 6.221 13.335 1.00 89.00 180 ALA A CA 1
ATOM 1400 C C . ALA A 1 180 ? -7.827 4.988 13.509 1.00 89.00 180 ALA A C 1
ATOM 1402 O O . ALA A 1 180 ? -6.661 4.974 13.113 1.00 89.00 180 ALA A O 1
ATOM 1403 N N . GLY A 1 181 ? -8.342 3.955 14.166 1.00 86.06 181 GLY A N 1
ATOM 1404 C CA . GLY A 1 181 ? -7.594 2.786 14.619 1.00 86.06 181 GLY A CA 1
ATOM 1405 C C . GLY A 1 181 ? -6.726 3.023 15.858 1.00 86.06 181 GLY A C 1
ATOM 1406 O O . GLY A 1 181 ? -6.036 2.099 16.275 1.00 86.06 181 GLY A O 1
ATOM 1407 N N . SER A 1 182 ? -6.732 4.220 16.458 1.00 88.69 182 SER A N 1
ATOM 1408 C CA . SER A 1 182 ? -6.022 4.452 17.722 1.00 88.69 182 SER A CA 1
ATOM 1409 C C . SER A 1 182 ? -6.736 3.731 18.877 1.00 88.69 182 SER A C 1
ATOM 1411 O O . SER A 1 182 ? -7.946 3.919 19.025 1.00 88.69 182 SER A O 1
ATOM 1413 N N . PRO A 1 183 ? -6.033 2.937 19.706 1.00 90.44 183 PRO A N 1
ATOM 1414 C CA . PRO A 1 183 ? -6.541 2.490 20.988 1.00 90.44 183 PRO A CA 1
ATOM 1415 C C . PRO A 1 183 ? -6.811 3.710 21.867 1.00 90.44 183 PRO A C 1
ATOM 1417 O O . PRO A 1 183 ? -6.081 4.706 21.816 1.00 90.44 183 PRO A O 1
ATOM 1420 N N . VAL A 1 184 ? -7.876 3.613 22.647 1.00 95.50 184 VAL A N 1
ATOM 1421 C CA . VAL A 1 184 ? -8.322 4.640 23.579 1.00 95.50 184 VAL A CA 1
ATOM 1422 C C . VAL A 1 184 ? -8.082 4.127 24.990 1.00 95.50 184 VAL A C 1
ATOM 1424 O O . VAL A 1 184 ? -8.428 2.992 25.309 1.00 95.50 184 VAL A O 1
ATOM 1427 N N . GLU A 1 185 ? -7.509 4.967 25.840 1.00 96.06 185 GLU A N 1
ATOM 1428 C CA . GLU A 1 185 ? -7.290 4.698 27.259 1.00 96.06 185 GLU A CA 1
ATOM 1429 C C . GLU A 1 185 ? -7.867 5.848 28.093 1.00 96.06 185 GLU A C 1
ATOM 1431 O O . GLU A 1 185 ? -7.902 7.000 27.658 1.00 96.06 185 GLU A O 1
ATOM 1436 N N . GLY A 1 186 ? -8.338 5.551 29.301 1.00 94.62 186 GLY A N 1
ATOM 1437 C CA . GLY A 1 186 ? -8.964 6.535 30.183 1.00 94.62 186 GLY A CA 1
ATOM 1438 C C . GLY A 1 186 ? -9.738 5.868 31.312 1.00 94.62 186 GLY A C 1
ATOM 1439 O O . GLY A 1 186 ? -9.857 4.638 31.350 1.00 94.62 186 GLY A O 1
ATOM 1440 N N . ASN A 1 187 ? -10.281 6.664 32.237 1.00 95.25 187 ASN A N 1
ATOM 1441 C CA . ASN A 1 187 ? -11.117 6.100 33.289 1.00 95.25 187 ASN A CA 1
ATOM 1442 C C . ASN A 1 187 ? -12.381 5.500 32.668 1.00 95.25 187 ASN A C 1
ATOM 1444 O O . ASN A 1 187 ? -13.081 6.147 31.885 1.00 95.25 187 ASN A O 1
ATOM 1448 N N . GLY A 1 188 ? -12.647 4.246 33.014 1.00 92.94 188 GLY A N 1
ATOM 1449 C CA . GLY A 1 188 ? -13.794 3.528 32.491 1.00 92.94 188 GLY A CA 1
ATOM 1450 C C . GLY A 1 188 ? -13.652 2.984 31.066 1.00 92.94 188 GLY A C 1
ATOM 1451 O O . GLY A 1 188 ? -14.604 2.444 30.497 1.00 92.94 188 GLY A O 1
ATOM 1452 N N . VAL A 1 189 ? -12.462 3.088 30.470 1.00 94.25 189 VAL A N 1
ATOM 1453 C CA . VAL A 1 189 ? -12.191 2.497 29.160 1.00 94.25 189 VAL A CA 1
ATOM 1454 C C . VAL A 1 189 ? -11.803 1.029 29.316 1.00 94.25 189 VAL A C 1
ATOM 1456 O O . VAL A 1 189 ? -10.930 0.674 30.108 1.00 94.25 189 VAL A O 1
ATOM 1459 N N . GLY A 1 190 ? -12.496 0.157 28.582 1.00 86.19 190 GLY A N 1
ATOM 1460 C CA . GLY A 1 190 ? -12.208 -1.274 28.557 1.00 86.19 190 GLY A CA 1
ATOM 1461 C C . GLY A 1 190 ? -10.884 -1.599 27.858 1.00 86.19 190 GLY A C 1
ATOM 1462 O O . GLY A 1 190 ? -10.228 -0.746 27.267 1.00 86.19 190 GLY A O 1
ATOM 1463 N N . ARG A 1 191 ? -10.502 -2.877 27.880 1.00 84.94 191 ARG A N 1
ATOM 1464 C CA . ARG A 1 191 ? -9.379 -3.363 27.064 1.00 84.94 191 ARG A CA 1
ATOM 1465 C C . ARG A 1 191 ? -9.798 -3.374 25.596 1.00 84.94 191 ARG A C 1
ATOM 1467 O O . ARG A 1 191 ? -10.947 -3.698 25.310 1.00 84.94 191 ARG A O 1
ATOM 1474 N N . GLU A 1 192 ? -8.860 -3.109 24.688 1.00 86.81 192 GLU A N 1
ATOM 1475 C CA . GLU A 1 192 ? -9.096 -3.213 23.238 1.00 86.81 192 GLU A CA 1
ATOM 1476 C C . GLU A 1 192 ? -10.231 -2.296 22.732 1.00 86.81 192 GLU A C 1
ATOM 1478 O O . GLU A 1 192 ? -10.982 -2.647 21.817 1.00 86.81 192 GLU A O 1
ATOM 1483 N N . ILE A 1 193 ? -10.378 -1.113 23.337 1.00 88.69 193 ILE A N 1
ATOM 1484 C CA . ILE A 1 193 ? -11.250 -0.064 22.808 1.00 88.69 193 ILE A CA 1
ATOM 1485 C C . ILE A 1 193 ? -10.450 0.779 21.827 1.00 88.69 193 ILE A C 1
ATOM 1487 O O . ILE A 1 193 ? -9.380 1.274 22.167 1.00 88.69 193 ILE A O 1
ATOM 1491 N N . TYR A 1 194 ? -10.980 0.959 20.621 1.00 92.50 194 TYR A N 1
ATOM 1492 C CA . TYR A 1 194 ? -10.332 1.724 19.561 1.00 92.50 194 TYR A CA 1
ATOM 1493 C C . TYR A 1 194 ? -11.283 2.773 18.996 1.00 92.50 194 TYR A C 1
ATOM 1495 O O . TYR A 1 194 ? -12.491 2.546 18.936 1.00 92.50 194 TYR A O 1
ATOM 1503 N N . ALA A 1 195 ? -10.732 3.887 18.521 1.00 93.75 195 ALA A N 1
ATOM 1504 C CA . ALA A 1 195 ? -11.455 4.851 17.707 1.00 93.75 195 ALA A CA 1
ATOM 1505 C C . ALA A 1 195 ? -11.623 4.287 16.287 1.00 93.75 195 ALA A C 1
ATOM 1507 O O . ALA A 1 195 ? -10.668 4.252 15.519 1.00 93.75 195 ALA A O 1
ATOM 1508 N N . THR A 1 196 ? -12.811 3.824 15.910 1.00 89.69 196 THR A N 1
ATOM 1509 C CA . THR A 1 196 ? -13.087 3.286 14.566 1.00 89.69 196 THR A CA 1
ATOM 1510 C C . THR A 1 196 ? -13.182 4.376 13.507 1.00 89.69 196 THR A C 1
ATOM 1512 O O . THR A 1 196 ? -12.892 4.128 12.341 1.00 89.69 196 THR A O 1
ATOM 1515 N N . SER A 1 197 ? -13.597 5.579 13.896 1.00 90.81 197 SER A N 1
ATOM 1516 C CA . SER A 1 197 ? -13.643 6.748 13.022 1.00 90.81 197 SER A CA 1
ATOM 1517 C C . SER A 1 197 ? -13.462 8.026 13.830 1.00 90.81 197 SER A C 1
ATOM 1519 O O . SER A 1 197 ? -13.709 8.061 15.038 1.00 90.81 197 SER A O 1
ATOM 1521 N N . VAL A 1 198 ? -13.012 9.071 13.143 1.00 93.69 198 VAL A N 1
ATOM 1522 C CA . VAL A 1 198 ? -12.748 10.397 13.697 1.00 93.69 198 VAL A CA 1
ATOM 1523 C C . VAL A 1 198 ? -13.354 11.414 12.735 1.00 93.69 198 VAL A C 1
ATOM 1525 O O . VAL A 1 198 ? -12.928 11.491 11.583 1.00 93.69 198 VAL A O 1
ATOM 1528 N N . ASP A 1 199 ? -14.352 12.172 13.184 1.00 95.12 199 ASP A N 1
ATOM 1529 C CA . ASP A 1 199 ? -14.966 13.250 12.408 1.00 95.12 199 ASP A CA 1
ATOM 1530 C C . ASP A 1 199 ? -14.514 14.608 12.949 1.00 95.12 199 ASP A C 1
ATOM 1532 O O . ASP A 1 199 ? -14.942 15.086 14.001 1.00 95.12 199 ASP A O 1
ATOM 1536 N N . ILE A 1 200 ? -13.627 15.243 12.185 1.00 95.25 200 ILE A N 1
ATOM 1537 C CA . ILE A 1 200 ? -13.023 16.529 12.536 1.00 95.25 200 ILE A CA 1
ATOM 1538 C C . ILE A 1 200 ? -14.074 17.648 12.579 1.00 95.25 200 ILE A C 1
ATOM 1540 O O . ILE A 1 200 ? -13.917 18.595 13.348 1.00 95.25 200 ILE A O 1
ATOM 1544 N N . ASN A 1 201 ? -15.138 17.557 11.775 1.00 94.75 201 ASN A N 1
ATOM 1545 C CA . ASN A 1 201 ? -16.128 18.626 11.657 1.00 94.75 201 ASN A CA 1
ATOM 1546 C C . ASN A 1 201 ? -17.095 18.637 12.840 1.00 94.75 201 ASN A C 1
ATOM 1548 O O . ASN A 1 201 ? -17.452 19.708 13.327 1.00 94.75 201 ASN A O 1
ATOM 1552 N N . SER A 1 202 ? -17.526 17.456 13.288 1.00 94.94 202 SER A N 1
ATOM 1553 C CA . SER A 1 202 ? -18.425 17.318 14.437 1.00 94.94 202 SER A CA 1
ATOM 1554 C C . SER A 1 202 ? -17.685 17.305 15.776 1.00 94.94 202 SER A C 1
ATOM 1556 O O . SER A 1 202 ? -18.293 17.578 16.808 1.00 94.94 202 SER A O 1
ATOM 1558 N N . GLY A 1 203 ? -16.376 17.029 15.783 1.00 96.44 203 GLY A N 1
ATOM 1559 C CA . GLY A 1 203 ? -15.637 16.846 17.031 1.00 96.44 203 GLY A CA 1
ATOM 1560 C C . GLY A 1 203 ? -15.960 15.511 17.703 1.00 96.44 203 GLY A C 1
ATOM 1561 O O . GLY A 1 203 ? -15.896 15.421 18.932 1.00 96.44 203 GLY A O 1
ATOM 1562 N N . GLU A 1 204 ? -16.333 14.499 16.915 1.00 97.94 204 GLU A N 1
ATOM 1563 C CA . GLU A 1 204 ? -16.769 13.193 17.405 1.00 97.94 204 GLU A CA 1
ATOM 1564 C C . GLU A 1 204 ? -15.826 12.061 16.986 1.00 97.94 204 GLU A C 1
ATOM 1566 O O . GLU A 1 204 ? -15.387 11.973 15.838 1.00 97.94 204 GLU A O 1
ATOM 1571 N N . ALA A 1 205 ? -15.556 11.144 17.915 1.00 96.88 205 ALA A N 1
ATOM 1572 C CA . ALA A 1 205 ? -14.879 9.884 17.625 1.00 96.88 205 ALA A CA 1
ATOM 1573 C C . ALA A 1 205 ? -15.831 8.714 17.891 1.00 96.88 205 ALA A C 1
ATOM 1575 O O . ALA A 1 205 ? -16.467 8.652 18.945 1.00 96.88 205 ALA A O 1
ATOM 1576 N N . THR A 1 206 ? -15.919 7.775 16.948 1.00 97.31 206 THR A N 1
ATOM 1577 C CA . THR A 1 206 ? -16.687 6.536 17.143 1.00 97.31 206 THR A CA 1
ATOM 1578 C C . THR A 1 206 ? -15.776 5.462 17.714 1.00 97.31 206 THR A C 1
ATOM 1580 O O . THR A 1 206 ? -14.641 5.318 17.270 1.00 97.31 206 THR A O 1
ATOM 1583 N N . LEU A 1 207 ? -16.265 4.709 18.690 1.00 94.69 207 LEU A N 1
ATOM 1584 C CA . LEU A 1 207 ? -15.554 3.660 19.402 1.00 94.69 207 LEU A CA 1
ATOM 1585 C C . LEU A 1 207 ? -15.985 2.273 18.925 1.00 94.69 207 LEU A C 1
ATOM 1587 O O . LEU A 1 207 ? -17.114 2.069 18.474 1.00 94.69 207 LEU A O 1
ATOM 1591 N N . THR A 1 208 ? -15.102 1.291 19.100 1.00 89.69 208 THR A N 1
ATOM 1592 C CA . THR A 1 208 ? -15.422 -0.119 18.845 1.00 89.69 208 THR A CA 1
ATOM 1593 C C . THR A 1 208 ? -16.570 -0.602 19.725 1.00 89.69 208 THR A C 1
ATOM 1595 O O . THR A 1 208 ? -17.498 -1.240 19.227 1.00 89.69 208 THR A O 1
ATOM 1598 N N . GLU A 1 209 ? -16.541 -0.268 21.015 1.00 92.00 209 GLU A N 1
ATOM 1599 C CA . GLU A 1 209 ? -17.509 -0.714 22.015 1.00 92.00 209 GLU A CA 1
ATOM 1600 C C . GLU A 1 209 ? -17.807 0.352 23.075 1.00 92.00 209 GLU A C 1
ATOM 1602 O O . GLU A 1 209 ? -17.172 1.405 23.127 1.00 92.00 209 GLU A O 1
ATOM 1607 N N . ALA A 1 210 ? -18.806 0.053 23.908 1.00 94.00 210 ALA A N 1
ATOM 1608 C CA . ALA A 1 210 ? -19.212 0.897 25.021 1.00 94.00 210 ALA A CA 1
ATOM 1609 C C . ALA A 1 210 ? -18.146 1.015 26.116 1.00 94.00 210 ALA A C 1
ATOM 1611 O O . ALA A 1 210 ? -17.439 0.052 26.422 1.00 94.00 210 ALA A O 1
ATOM 1612 N N . LEU A 1 211 ? -18.086 2.193 26.743 1.00 94.62 211 LEU A N 1
ATOM 1613 C CA . LEU A 1 211 ? -17.274 2.441 27.933 1.00 94.62 211 LEU A CA 1
ATOM 1614 C C . LEU A 1 211 ? -18.074 2.150 29.211 1.00 94.62 211 LEU A C 1
ATOM 1616 O O . LEU A 1 211 ? -19.306 2.238 29.228 1.00 94.62 211 LEU A O 1
ATOM 1620 N N . TYR A 1 212 ? -17.365 1.854 30.297 1.00 91.81 212 TYR A N 1
ATOM 1621 C CA . TYR A 1 212 ? -17.927 1.496 31.598 1.00 91.81 212 TYR A CA 1
ATOM 1622 C C . TYR A 1 212 ? -17.579 2.560 32.630 1.00 91.81 212 TYR A C 1
ATOM 1624 O O . TYR A 1 212 ? -16.409 2.789 32.852 1.00 91.81 212 TYR A O 1
ATOM 1632 N N . ASP A 1 213 ? -18.550 3.174 33.308 1.00 91.25 213 ASP A N 1
ATOM 1633 C CA . ASP A 1 213 ? -18.265 4.181 34.355 1.00 91.25 213 ASP A CA 1
ATOM 1634 C C . ASP A 1 213 ? -17.393 5.364 33.864 1.00 91.25 213 ASP A C 1
ATOM 1636 O O . ASP A 1 213 ? -16.486 5.853 34.534 1.00 91.25 213 ASP A O 1
ATOM 1640 N N . ALA A 1 214 ? -17.657 5.801 32.630 1.00 93.56 214 ALA A N 1
ATOM 1641 C CA . ALA A 1 214 ? -16.924 6.868 31.947 1.00 93.56 214 ALA A CA 1
ATOM 1642 C C . ALA A 1 214 ? -17.794 8.107 31.656 1.00 93.56 214 ALA A C 1
ATOM 1644 O O . ALA A 1 214 ? -17.367 8.974 30.896 1.00 93.56 214 ALA A O 1
ATOM 1645 N N . GLU A 1 215 ? -19.028 8.163 32.181 1.00 96.62 215 GLU A N 1
ATOM 1646 C CA . GLU A 1 215 ? -20.006 9.219 31.883 1.00 96.62 215 GLU A CA 1
ATOM 1647 C C . GLU A 1 215 ? -19.480 10.613 32.253 1.00 96.62 215 GLU A C 1
ATOM 1649 O O . GLU A 1 215 ? -18.935 10.835 33.334 1.00 96.62 215 GLU A O 1
ATOM 1654 N N . GLY A 1 216 ? -19.682 11.571 31.348 1.00 96.44 216 GLY A N 1
ATOM 1655 C CA . GLY A 1 216 ? -19.233 12.948 31.510 1.00 96.44 216 GLY A CA 1
ATOM 1656 C C . GLY A 1 216 ? -17.939 13.252 30.758 1.00 96.44 216 GLY A C 1
ATOM 1657 O O . GLY A 1 216 ? -17.564 12.560 29.811 1.00 96.44 216 GLY A O 1
ATOM 1658 N N . THR A 1 217 ? -17.294 14.358 31.134 1.00 98.00 217 THR A N 1
ATOM 1659 C CA . THR A 1 217 ? -16.132 14.904 30.420 1.00 98.00 217 THR A CA 1
ATOM 1660 C C . THR A 1 217 ? -14.832 14.585 31.143 1.00 98.00 217 THR A C 1
ATOM 1662 O O . THR A 1 217 ? -14.634 15.013 32.281 1.00 98.00 217 THR A O 1
ATOM 1665 N N . GLN A 1 218 ? -13.912 13.920 30.451 1.00 97.75 218 GLN A N 1
ATOM 1666 C CA . GLN A 1 218 ? -12.607 13.527 30.978 1.00 97.75 218 GLN A CA 1
ATOM 1667 C C . GLN A 1 218 ? -11.539 13.521 29.882 1.00 97.75 218 GLN A C 1
ATOM 1669 O O . GLN A 1 218 ? -11.837 13.760 28.711 1.00 97.75 218 GLN A O 1
ATOM 1674 N N . ASP A 1 219 ? -10.296 13.275 30.279 1.00 98.06 219 ASP A N 1
ATOM 1675 C CA . ASP A 1 219 ? -9.187 13.144 29.346 1.00 98.06 219 ASP A CA 1
ATOM 1676 C C . ASP A 1 219 ? -9.058 11.678 28.916 1.00 98.06 219 ASP A C 1
ATOM 1678 O O . ASP A 1 219 ? -9.015 10.769 29.745 1.00 98.06 219 ASP A O 1
ATOM 1682 N N . PHE A 1 220 ? -8.990 11.469 27.607 1.00 97.94 220 PHE A N 1
ATOM 1683 C CA . PHE A 1 220 ? -8.744 10.191 26.960 1.00 97.94 220 PHE A CA 1
ATOM 1684 C C . PHE A 1 220 ? -7.388 10.242 26.262 1.00 97.94 220 PHE A C 1
ATOM 1686 O O . PHE A 1 220 ? -7.020 11.257 25.666 1.00 97.94 220 PHE A O 1
ATOM 1693 N N . THR A 1 221 ? -6.643 9.146 26.326 1.00 98.00 221 THR A N 1
ATOM 1694 C CA . THR A 1 221 ? -5.366 8.993 25.625 1.00 98.00 221 THR A CA 1
ATOM 1695 C C . THR A 1 221 ? -5.584 8.152 24.379 1.00 98.00 221 THR A C 1
ATOM 1697 O O . THR A 1 221 ? -6.137 7.060 24.458 1.00 98.00 221 THR A O 1
ATOM 1700 N N . PHE A 1 222 ? -5.155 8.668 23.232 1.00 97.31 222 PHE A N 1
ATOM 1701 C CA . PHE A 1 222 ? -5.197 7.997 21.940 1.00 97.31 222 PHE A CA 1
ATOM 1702 C C . PHE A 1 222 ? -3.763 7.712 21.495 1.00 97.31 222 PHE A C 1
ATOM 1704 O O . PHE A 1 222 ? -2.971 8.650 21.391 1.00 97.31 222 PHE A O 1
ATOM 1711 N N . THR A 1 223 ? -3.429 6.450 21.217 1.00 90.31 223 THR A N 1
ATOM 1712 C CA . THR A 1 223 ? -2.045 6.046 20.887 1.00 90.31 223 THR A CA 1
ATOM 1713 C C . THR A 1 223 ? -1.947 5.421 19.499 1.00 90.31 223 THR A C 1
ATOM 1715 O O . THR A 1 223 ? -2.094 4.213 19.342 1.00 90.31 223 THR A O 1
ATOM 1718 N N . ARG A 1 224 ? -1.638 6.194 18.457 1.00 88.56 224 ARG A N 1
ATOM 1719 C CA . ARG A 1 224 ? -1.414 5.610 17.129 1.00 88.56 224 ARG A CA 1
ATOM 1720 C C . ARG A 1 224 ? -0.064 4.893 17.082 1.00 88.56 224 ARG A C 1
ATOM 1722 O O . ARG A 1 224 ? 0.992 5.528 17.029 1.00 88.56 224 ARG A O 1
ATOM 1729 N N . PHE A 1 225 ? -0.114 3.564 17.052 1.00 83.31 225 PHE A N 1
ATOM 1730 C CA . PHE A 1 225 ? 1.061 2.730 16.820 1.00 83.31 225 PHE A CA 1
ATOM 1731 C C . PHE A 1 225 ? 1.593 2.876 15.392 1.00 83.31 225 PHE A C 1
ATOM 1733 O O . PHE A 1 225 ? 0.836 3.098 14.443 1.00 83.31 225 PHE A O 1
ATOM 1740 N N . LYS A 1 226 ? 2.909 2.720 15.241 1.00 81.69 226 LYS A N 1
ATOM 1741 C CA . LYS A 1 226 ? 3.596 2.769 13.948 1.00 81.69 226 LYS A CA 1
ATOM 1742 C C . LYS A 1 226 ? 3.748 1.361 13.373 1.00 81.69 226 LYS A C 1
ATOM 1744 O O . LYS A 1 226 ? 4.410 0.508 13.960 1.00 81.69 226 LYS A O 1
ATOM 1749 N N . TYR A 1 227 ? 3.149 1.124 12.209 1.00 80.38 227 TYR A N 1
ATOM 1750 C CA . TYR A 1 227 ? 3.226 -0.151 11.494 1.00 80.38 227 TYR A CA 1
ATOM 1751 C C . TYR A 1 227 ? 4.116 -0.003 10.268 1.00 80.38 227 TYR A C 1
ATOM 1753 O O . TYR A 1 227 ? 3.929 0.905 9.473 1.00 80.38 227 TYR A O 1
ATOM 1761 N N . MET A 1 228 ? 5.079 -0.903 10.095 1.00 80.31 228 MET A N 1
ATOM 1762 C CA . MET A 1 228 ? 6.027 -0.823 8.980 1.00 80.31 228 MET A CA 1
ATOM 1763 C C . MET A 1 228 ? 5.343 -0.852 7.613 1.00 80.31 228 MET A C 1
ATOM 1765 O O . MET A 1 228 ? 5.678 -0.062 6.737 1.00 80.31 228 MET A O 1
ATOM 1769 N N . LEU A 1 229 ? 4.361 -1.738 7.472 1.00 84.19 229 LEU A N 1
ATOM 1770 C CA . LEU A 1 229 ? 3.454 -1.800 6.339 1.00 84.19 229 LEU A CA 1
ATOM 1771 C C . LEU A 1 229 ? 2.054 -1.510 6.874 1.00 84.19 229 LEU A C 1
ATOM 1773 O O . LEU A 1 229 ? 1.441 -2.375 7.505 1.00 84.19 229 LEU A O 1
ATOM 1777 N N . ASP A 1 230 ? 1.582 -0.283 6.680 1.00 84.38 230 ASP A N 1
ATOM 1778 C CA . ASP A 1 230 ? 0.260 0.139 7.119 1.00 84.38 230 ASP A CA 1
ATOM 1779 C C . ASP A 1 230 ? -0.763 -0.123 6.012 1.00 84.38 230 ASP A C 1
ATOM 1781 O O . ASP A 1 230 ? -0.718 0.425 4.910 1.00 84.38 230 ASP A O 1
ATOM 1785 N N . PHE A 1 231 ? -1.691 -1.011 6.337 1.00 79.88 231 PHE A N 1
ATOM 1786 C CA . PHE A 1 231 ? -2.776 -1.458 5.479 1.00 79.88 231 PHE A CA 1
ATOM 1787 C C . PHE A 1 231 ? -4.135 -0.889 5.905 1.00 79.88 231 PHE A C 1
ATOM 1789 O O . PHE A 1 231 ? -5.139 -1.151 5.246 1.00 79.88 231 PHE A O 1
ATOM 1796 N N . SER A 1 232 ? -4.189 -0.147 7.014 1.00 74.69 232 SER A N 1
ATOM 1797 C CA . SER A 1 232 ? -5.444 0.274 7.649 1.00 74.69 232 SER A CA 1
ATOM 1798 C C . SER A 1 232 ? -6.269 1.261 6.818 1.00 74.69 232 SER A C 1
ATOM 1800 O O . SER A 1 232 ? -7.469 1.375 7.043 1.00 74.69 232 SER A O 1
ATOM 1802 N N . SER A 1 233 ? -5.652 1.910 5.829 1.00 79.69 233 SER A N 1
ATOM 1803 C CA . SER A 1 233 ? -6.307 2.819 4.881 1.00 79.69 233 SER A CA 1
ATOM 1804 C C . SER A 1 233 ? -7.040 2.110 3.725 1.00 79.69 233 SER A C 1
ATOM 1806 O O . SER A 1 233 ? -7.679 2.782 2.921 1.00 79.69 233 SER A O 1
ATOM 1808 N N . PHE A 1 234 ? -6.943 0.780 3.587 1.00 74.69 234 PHE A N 1
ATOM 1809 C CA . PHE A 1 234 ? -7.717 0.032 2.586 1.00 74.69 234 PHE A CA 1
ATOM 1810 C C . PHE A 1 234 ? -9.110 -0.345 3.109 1.00 74.69 234 PHE A C 1
ATOM 1812 O O . PHE A 1 234 ? -9.230 -0.923 4.187 1.00 74.69 234 PHE A O 1
ATOM 1819 N N . ASP A 1 235 ? -10.143 -0.161 2.282 1.00 70.75 235 ASP A N 1
ATOM 1820 C CA . ASP A 1 235 ? -11.526 -0.556 2.600 1.00 70.75 235 ASP A CA 1
ATOM 1821 C C . ASP A 1 235 ? -11.687 -2.080 2.697 1.00 70.75 235 ASP A C 1
ATOM 1823 O O . ASP A 1 235 ? -12.478 -2.608 3.479 1.00 70.75 235 ASP A O 1
ATOM 1827 N N . GLN A 1 236 ? -10.945 -2.808 1.859 1.00 63.81 236 GLN A N 1
ATOM 1828 C CA . GLN A 1 236 ? -10.968 -4.264 1.819 1.00 63.81 236 GLN A CA 1
ATOM 1829 C C . GLN A 1 236 ? -9.619 -4.814 1.363 1.00 63.81 236 GLN A C 1
ATOM 1831 O O . GLN A 1 236 ? -9.138 -4.510 0.266 1.00 63.81 236 GLN A O 1
ATOM 1836 N N . LEU A 1 237 ? -9.068 -5.711 2.179 1.00 59.19 237 LEU A N 1
ATOM 1837 C CA . LEU A 1 237 ? -7.887 -6.504 1.864 1.00 59.19 237 LEU A CA 1
ATOM 1838 C C . LEU A 1 237 ? -8.194 -7.989 1.975 1.00 59.19 237 LEU A C 1
ATOM 1840 O O . LEU A 1 237 ? -8.896 -8.446 2.878 1.00 59.19 237 LEU A O 1
ATOM 1844 N N . VAL A 1 238 ? -7.637 -8.748 1.039 1.00 56.81 238 VAL A N 1
ATOM 1845 C CA . VAL A 1 238 ? -7.776 -10.200 1.000 1.00 56.81 238 VAL A CA 1
ATOM 1846 C C . VAL A 1 238 ? -6.597 -10.856 1.684 1.00 56.81 238 VAL A C 1
ATOM 1848 O O . VAL A 1 238 ? -5.478 -10.819 1.179 1.00 56.81 238 VAL A O 1
ATOM 1851 N N . ASN A 1 239 ? -6.883 -11.536 2.789 1.00 52.72 239 ASN A N 1
ATOM 1852 C CA . ASN A 1 239 ? -5.992 -12.548 3.339 1.00 52.72 239 ASN A CA 1
ATOM 1853 C C . ASN A 1 239 ? -6.278 -13.903 2.672 1.00 52.72 239 ASN A C 1
ATOM 1855 O O . ASN A 1 239 ? -7.437 -14.198 2.389 1.00 52.72 239 ASN A O 1
ATOM 1859 N N . GLY A 1 240 ? -5.206 -14.670 2.420 1.00 59.16 240 GLY A N 1
ATOM 1860 C CA . GLY A 1 240 ? -5.160 -16.027 1.836 1.00 59.16 240 GLY A CA 1
ATOM 1861 C C . GLY A 1 240 ? -5.854 -16.207 0.476 1.00 59.16 240 GLY A C 1
ATOM 1862 O O . GLY A 1 240 ? -5.697 -15.340 -0.379 1.00 59.16 240 GLY A O 1
ATOM 1863 N N . ASN A 1 241 ? -6.466 -17.362 0.171 1.00 56.69 241 ASN A N 1
ATOM 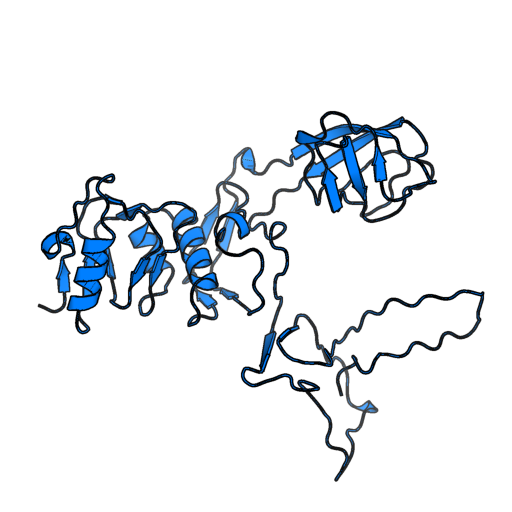1864 C CA . ASN A 1 241 ? -6.800 -17.710 -1.226 1.00 56.69 241 ASN A CA 1
ATOM 1865 C C . ASN A 1 241 ? -7.927 -16.843 -1.799 1.00 56.69 241 ASN A C 1
ATOM 1867 O O . ASN A 1 241 ? -8.807 -16.386 -1.079 1.00 56.69 241 ASN A O 1
ATOM 1871 N N . THR A 1 242 ? -7.934 -16.642 -3.118 1.00 68.19 242 THR A N 1
ATOM 1872 C CA . THR A 1 242 ? -9.055 -15.998 -3.818 1.00 68.19 242 THR A CA 1
ATOM 1873 C C . THR A 1 242 ? -9.766 -17.003 -4.706 1.00 68.19 242 THR A C 1
ATOM 1875 O O . THR A 1 242 ? -9.162 -17.543 -5.630 1.00 68.19 242 THR A O 1
ATOM 1878 N N . PHE A 1 243 ? -11.059 -17.197 -4.469 1.00 71.06 243 PHE A N 1
ATOM 1879 C CA . PHE A 1 243 ? -11.944 -17.949 -5.350 1.00 71.06 243 PHE A CA 1
ATOM 1880 C C . PHE A 1 243 ? -12.788 -16.968 -6.157 1.00 71.06 243 PHE A C 1
ATOM 1882 O O . PHE A 1 243 ? -13.429 -16.083 -5.589 1.00 71.06 243 PHE A O 1
ATOM 1889 N N . ARG A 1 244 ? -12.765 -17.083 -7.487 1.00 75.06 244 ARG A N 1
ATOM 1890 C CA . ARG A 1 244 ? -13.439 -16.133 -8.376 1.00 75.06 244 ARG A CA 1
ATOM 1891 C C . ARG A 1 244 ? -14.133 -16.843 -9.530 1.00 75.06 244 ARG A C 1
ATOM 1893 O O . ARG A 1 244 ? -13.480 -17.570 -10.274 1.00 75.06 244 ARG A O 1
ATOM 1900 N N . ALA A 1 245 ? -15.414 -16.541 -9.731 1.00 68.69 245 ALA A N 1
ATOM 1901 C CA . ALA A 1 245 ? -16.153 -16.911 -10.936 1.00 68.69 245 ALA A CA 1
ATOM 1902 C C . ALA A 1 245 ? -16.202 -15.727 -11.923 1.00 68.69 245 ALA A C 1
ATOM 1904 O O . ALA A 1 245 ? -16.543 -14.599 -11.557 1.00 68.69 245 ALA A O 1
ATOM 1905 N N . ILE A 1 246 ? -15.802 -15.965 -13.178 1.00 64.69 246 ILE A N 1
ATOM 1906 C CA . ILE A 1 246 ? -15.660 -14.917 -14.212 1.00 64.69 246 ILE A CA 1
ATOM 1907 C C . ILE A 1 246 ? -16.930 -14.797 -15.081 1.00 64.69 246 ILE A C 1
ATOM 1909 O O . ILE A 1 246 ? -17.181 -13.735 -15.639 1.00 64.69 246 ILE A O 1
ATOM 1913 N N . ASN A 1 247 ? -17.775 -15.835 -15.117 1.00 75.44 247 ASN A N 1
ATOM 1914 C CA . ASN A 1 247 ? -18.969 -15.924 -15.967 1.00 75.44 247 ASN A CA 1
ATOM 1915 C C . ASN A 1 247 ? -20.235 -16.203 -15.139 1.00 75.44 247 ASN A C 1
ATOM 1917 O O . ASN A 1 247 ? -20.845 -17.262 -15.260 1.00 75.44 247 ASN A O 1
ATOM 1921 N N . GLY A 1 248 ? -20.615 -15.244 -14.293 1.00 66.19 248 GLY A N 1
ATOM 1922 C CA . GLY A 1 248 ? -21.764 -15.366 -13.390 1.00 66.19 248 GLY A CA 1
ATOM 1923 C C . GLY A 1 248 ? -21.392 -15.896 -12.006 1.00 66.19 248 GLY A C 1
ATOM 1924 O O . GLY A 1 248 ? -20.254 -16.300 -11.767 1.00 66.19 248 GLY A O 1
ATOM 1925 N N . ALA A 1 249 ? -22.349 -15.825 -11.081 1.00 73.56 249 ALA A N 1
ATOM 1926 C CA . ALA A 1 249 ? -22.170 -16.332 -9.728 1.00 73.56 249 ALA A CA 1
ATOM 1927 C C . ALA A 1 249 ? -22.318 -17.856 -9.690 1.00 73.56 249 ALA A C 1
ATOM 1929 O O . ALA A 1 249 ? -23.160 -18.414 -10.393 1.00 73.56 249 ALA A O 1
ATOM 1930 N N . ILE A 1 250 ? -21.510 -18.510 -8.859 1.00 77.31 250 ILE A N 1
ATOM 1931 C CA . ILE A 1 250 ? -21.688 -19.922 -8.501 1.00 77.31 250 ILE A CA 1
ATOM 1932 C C . ILE A 1 250 ? -22.099 -20.027 -7.033 1.00 77.31 250 ILE A C 1
ATOM 1934 O O . ILE A 1 250 ? -21.758 -19.160 -6.226 1.00 77.31 250 ILE A O 1
ATOM 1938 N N . ASP A 1 251 ? -22.817 -21.088 -6.673 1.00 79.31 251 ASP A N 1
ATOM 1939 C CA . ASP A 1 251 ? -23.407 -21.193 -5.337 1.00 79.31 251 ASP A CA 1
ATOM 1940 C C . ASP A 1 251 ? -22.354 -21.364 -4.235 1.00 79.31 251 ASP A C 1
ATOM 1942 O O . ASP A 1 251 ? -22.391 -20.645 -3.238 1.00 79.31 251 ASP A O 1
ATOM 1946 N N . ARG A 1 252 ? -21.385 -22.270 -4.416 1.00 82.94 252 ARG A N 1
ATOM 1947 C CA . ARG A 1 252 ? -20.306 -22.567 -3.454 1.00 82.94 252 ARG A CA 1
ATOM 1948 C C . ARG A 1 252 ? -19.010 -22.959 -4.162 1.00 82.94 252 ARG A C 1
ATOM 1950 O O . ARG A 1 252 ? -19.012 -23.342 -5.327 1.00 82.94 252 ARG A O 1
ATOM 1957 N N . ILE A 1 253 ? -17.902 -22.868 -3.428 1.00 82.12 253 ILE A N 1
ATOM 1958 C CA . ILE A 1 253 ? -16.544 -23.268 -3.859 1.00 82.12 253 ILE A CA 1
ATOM 1959 C C . ILE A 1 253 ? -16.191 -24.713 -3.494 1.00 82.12 253 ILE A C 1
ATOM 1961 O O . ILE A 1 253 ? -15.186 -25.241 -3.963 1.00 82.12 253 ILE A O 1
ATOM 1965 N N . GLU A 1 254 ? -17.003 -25.342 -2.652 1.00 76.75 254 GLU A N 1
ATOM 1966 C CA . GLU A 1 254 ? -16.887 -26.739 -2.258 1.00 76.75 254 GLU A CA 1
ATOM 1967 C C . GLU A 1 254 ? -18.282 -27.364 -2.158 1.00 76.75 254 GLU A C 1
ATOM 1969 O O . GLU A 1 254 ? -19.280 -26.650 -2.035 1.00 76.75 254 GLU A O 1
ATOM 1974 N N . ALA A 1 255 ? -18.329 -28.689 -2.265 1.00 79.25 255 ALA A N 1
ATOM 1975 C CA . ALA A 1 255 ? -19.477 -29.515 -1.931 1.00 79.25 255 ALA A CA 1
ATOM 1976 C C . ALA A 1 255 ? -19.002 -30.960 -1.735 1.00 79.25 255 ALA A C 1
ATOM 1978 O O . ALA A 1 255 ? -17.994 -31.375 -2.316 1.00 79.25 255 ALA A O 1
ATOM 1979 N N . VAL A 1 256 ? -19.757 -31.735 -0.961 1.00 75.75 256 VAL A N 1
ATOM 1980 C CA . VAL A 1 256 ? -19.613 -33.191 -0.889 1.00 75.75 256 VAL A CA 1
ATOM 1981 C C . VAL A 1 256 ? -20.710 -33.822 -1.731 1.00 75.75 256 VAL A C 1
ATOM 1983 O O . VAL A 1 256 ? -21.893 -33.660 -1.435 1.00 75.75 256 VAL A O 1
ATOM 1986 N N . ASP A 1 257 ? -20.324 -34.550 -2.777 1.00 76.62 257 ASP A N 1
ATOM 1987 C CA . ASP A 1 257 ? -21.269 -35.375 -3.526 1.00 76.62 257 ASP A CA 1
ATOM 1988 C C . ASP A 1 257 ? -21.558 -36.657 -2.740 1.00 76.62 257 ASP A C 1
ATOM 1990 O O . ASP A 1 257 ? -20.726 -37.559 -2.643 1.00 76.62 257 ASP A O 1
ATOM 1994 N N . THR A 1 258 ? -22.753 -36.724 -2.166 1.00 78.44 258 THR A N 1
ATOM 1995 C CA . THR A 1 258 ? -23.214 -37.849 -1.349 1.00 78.44 258 THR A CA 1
ATOM 1996 C C . THR A 1 258 ? -23.976 -38.901 -2.156 1.00 78.44 258 THR A C 1
ATOM 1998 O O . THR A 1 258 ? -24.506 -39.847 -1.576 1.00 78.44 258 THR A O 1
ATOM 2001 N N . SER A 1 259 ? -24.026 -38.781 -3.491 1.00 78.50 259 SER A N 1
ATOM 2002 C CA . SER A 1 259 ? -24.801 -39.682 -4.359 1.00 78.50 259 SER A CA 1
ATOM 2003 C C . SER A 1 259 ? -24.308 -41.133 -4.367 1.00 78.50 259 SER A C 1
ATOM 2005 O O . SER A 1 259 ? -25.089 -42.040 -4.661 1.00 78.50 259 SER A O 1
ATOM 2007 N N . LEU A 1 260 ? -23.037 -41.368 -4.026 1.00 79.81 260 LEU A N 1
ATOM 2008 C CA . LEU A 1 260 ? -22.433 -42.704 -3.957 1.00 79.81 260 LEU A CA 1
ATOM 2009 C C . LEU A 1 260 ? -22.100 -43.119 -2.520 1.00 79.81 260 LEU A C 1
ATOM 2011 O O . LEU A 1 260 ? -22.430 -44.227 -2.099 1.00 79.81 260 LEU A O 1
ATOM 2015 N N . SER A 1 261 ? -21.442 -42.240 -1.767 1.00 75.94 261 SER A N 1
ATOM 2016 C CA . SER A 1 261 ? -21.105 -42.449 -0.359 1.00 75.94 261 SER A CA 1
ATOM 2017 C C . SER A 1 261 ? -20.782 -41.113 0.294 1.00 75.94 261 SER A C 1
ATOM 2019 O O . SER A 1 261 ? -20.069 -40.306 -0.300 1.00 75.94 261 SER A O 1
ATOM 2021 N N . ASP A 1 262 ? -21.252 -40.903 1.518 1.00 80.81 262 ASP A N 1
ATOM 2022 C CA . ASP A 1 262 ? -20.913 -39.710 2.292 1.00 80.81 262 ASP A CA 1
ATOM 2023 C C . ASP A 1 262 ? -19.500 -39.808 2.894 1.00 80.81 262 ASP A C 1
ATOM 2025 O O . ASP A 1 262 ? -18.908 -40.888 2.998 1.00 80.81 262 ASP A O 1
ATOM 2029 N N . LEU A 1 263 ? -18.963 -38.666 3.307 1.00 76.50 263 LEU A N 1
ATOM 2030 C CA . LEU A 1 263 ? -17.707 -38.590 4.033 1.00 76.50 263 LEU A CA 1
ATOM 2031 C C . LEU A 1 263 ? -17.889 -39.036 5.490 1.00 76.50 263 LEU A C 1
ATOM 2033 O O . LEU A 1 263 ? -18.842 -38.646 6.166 1.00 76.50 263 LEU A O 1
ATOM 2037 N N . ASP A 1 264 ? -16.925 -39.802 6.007 1.00 82.12 264 ASP A N 1
ATOM 2038 C CA . ASP A 1 264 ? -16.871 -40.159 7.428 1.00 82.12 264 ASP A CA 1
ATOM 2039 C C . ASP A 1 264 ? -16.483 -38.927 8.262 1.00 82.12 264 ASP A C 1
ATOM 2041 O O . ASP A 1 264 ? -15.305 -38.571 8.380 1.00 82.12 264 ASP A O 1
ATOM 2045 N N . ARG A 1 265 ? -17.500 -38.255 8.822 1.00 75.25 265 ARG A N 1
ATOM 2046 C CA . ARG A 1 265 ? -17.328 -36.986 9.540 1.00 75.25 265 ARG A CA 1
ATOM 2047 C C . ARG A 1 265 ? -16.548 -37.109 10.849 1.00 75.25 265 ARG A C 1
ATOM 2049 O O . ARG A 1 265 ? -16.008 -36.110 11.316 1.00 75.25 265 ARG A O 1
ATOM 2056 N N . GLU A 1 266 ? -16.421 -38.315 11.398 1.00 78.88 266 GLU A N 1
ATOM 2057 C CA . GLU A 1 266 ? -15.661 -38.574 12.627 1.00 78.88 266 GLU A CA 1
ATOM 2058 C C . GLU A 1 266 ? -14.147 -38.641 12.380 1.00 78.88 266 GLU A C 1
ATOM 2060 O O . GLU A 1 266 ? -13.354 -38.594 13.322 1.00 78.88 266 GLU A O 1
ATOM 2065 N N . ARG A 1 267 ? -13.720 -38.710 11.112 1.00 78.19 267 ARG A N 1
ATOM 2066 C CA . ARG A 1 267 ? -12.299 -38.751 10.736 1.00 78.19 267 ARG A CA 1
ATOM 2067 C C . ARG A 1 267 ? -11.706 -37.391 10.390 1.00 78.19 267 ARG A C 1
ATOM 2069 O O . ARG A 1 267 ? -10.493 -37.305 10.197 1.00 78.19 267 ARG A O 1
ATOM 2076 N N . PHE A 1 268 ? -12.509 -36.329 10.322 1.00 69.88 268 PHE A N 1
ATOM 2077 C CA . PHE A 1 268 ? -11.989 -34.982 10.097 1.00 69.88 268 PHE A CA 1
ATOM 2078 C C . PHE A 1 268 ? -11.531 -34.356 11.407 1.00 69.88 268 PHE A C 1
ATOM 2080 O O . PHE A 1 268 ? -12.330 -34.024 12.277 1.00 69.88 268 PHE A O 1
ATOM 2087 N N . PHE A 1 269 ? -10.231 -34.119 11.522 1.00 73.44 269 PHE A N 1
ATOM 2088 C CA . PHE A 1 269 ? -9.656 -33.310 12.587 1.00 73.44 269 PHE A CA 1
ATOM 2089 C C . PHE A 1 269 ? -8.768 -32.225 11.974 1.00 73.44 269 PHE A C 1
ATOM 2091 O O . PHE A 1 269 ? -8.110 -32.444 10.962 1.00 73.44 269 PHE A O 1
ATOM 2098 N N . GLN A 1 270 ? -8.769 -31.038 12.588 1.00 71.06 270 GLN A N 1
ATOM 2099 C CA . GLN A 1 270 ? -7.895 -29.908 12.234 1.00 71.06 270 GLN A CA 1
ATOM 2100 C C . GLN A 1 270 ? -8.031 -29.360 10.799 1.00 71.06 270 GLN A C 1
ATOM 2102 O O . GLN A 1 270 ? -7.079 -28.802 10.255 1.00 71.06 270 GLN A O 1
ATOM 2107 N N . ILE A 1 271 ? -9.217 -29.437 10.188 1.00 67.75 271 ILE A N 1
ATOM 2108 C CA . ILE A 1 271 ? -9.459 -28.727 8.926 1.00 67.75 271 ILE A CA 1
ATOM 2109 C C . ILE A 1 271 ? -9.544 -27.224 9.191 1.00 67.75 271 ILE A C 1
ATOM 2111 O O . ILE A 1 271 ? -10.423 -26.764 9.916 1.00 67.75 271 ILE A O 1
ATOM 2115 N N . GLN A 1 272 ? -8.666 -26.456 8.549 1.00 76.06 272 GLN A N 1
ATOM 2116 C CA . GLN A 1 272 ? -8.694 -24.996 8.566 1.00 76.06 272 GLN A CA 1
ATOM 2117 C C . GLN A 1 272 ? -9.217 -24.468 7.228 1.00 76.06 272 GLN A C 1
ATOM 2119 O O . GLN A 1 272 ? -8.678 -24.795 6.173 1.00 76.06 272 GLN A O 1
ATOM 2124 N N . PHE A 1 273 ? -10.250 -23.625 7.273 1.00 70.62 273 PHE A N 1
ATOM 2125 C CA . PHE A 1 273 ? -10.814 -22.965 6.096 1.00 70.62 273 PHE A CA 1
ATOM 2126 C C . PHE A 1 273 ? -10.945 -21.470 6.383 1.00 70.62 273 PHE A C 1
ATOM 2128 O O . PHE A 1 273 ? -12.020 -20.951 6.664 1.00 70.62 273 PHE A O 1
ATOM 2135 N N . GLN A 1 274 ? -9.817 -20.773 6.402 1.00 71.56 274 GLN A N 1
ATOM 2136 C CA . GLN A 1 274 ? -9.724 -19.409 6.916 1.00 71.56 274 GLN A CA 1
ATOM 2137 C C . GLN A 1 274 ? -8.898 -18.526 5.994 1.00 71.56 274 GLN A C 1
ATOM 2139 O O . GLN A 1 274 ? -8.058 -19.027 5.248 1.00 71.56 274 GLN A O 1
ATOM 2144 N N . GLY A 1 275 ? -9.137 -17.214 6.066 1.00 62.44 275 GLY A N 1
ATOM 2145 C CA . GLY A 1 275 ? -8.443 -16.242 5.228 1.00 62.44 275 GLY A CA 1
ATOM 2146 C C . GLY A 1 275 ? -8.613 -16.586 3.754 1.00 62.44 275 GLY A C 1
ATOM 2147 O O . GLY A 1 275 ? -7.631 -16.785 3.066 1.00 62.44 275 GLY A O 1
ATOM 2148 N N . ASN A 1 276 ? -9.844 -16.758 3.282 1.00 68.12 276 ASN A N 1
ATOM 2149 C CA . ASN A 1 276 ? -10.115 -16.857 1.855 1.00 68.12 276 ASN A CA 1
ATOM 2150 C C . ASN A 1 276 ? -11.069 -15.727 1.482 1.00 68.12 276 ASN A C 1
ATOM 2152 O O . ASN A 1 276 ? -11.988 -15.417 2.239 1.00 68.12 276 ASN A O 1
ATOM 2156 N N . ASN A 1 277 ? -10.883 -15.144 0.307 1.00 69.00 277 ASN A N 1
ATOM 2157 C CA . ASN A 1 277 ? -11.823 -14.207 -0.283 1.00 69.00 277 ASN A CA 1
ATOM 2158 C C . ASN A 1 277 ? -12.569 -14.861 -1.440 1.00 69.00 277 ASN A C 1
ATOM 2160 O O . ASN A 1 277 ? -11.993 -15.619 -2.222 1.00 69.00 277 ASN A O 1
ATOM 2164 N N . SER A 1 278 ? -13.849 -14.535 -1.562 1.00 71.94 278 SER A N 1
ATOM 2165 C CA . SER A 1 278 ? -14.728 -15.097 -2.579 1.00 71.94 278 SER A CA 1
ATOM 2166 C C . SER A 1 278 ? -15.357 -13.978 -3.403 1.00 71.94 278 SER A C 1
ATOM 2168 O O . SER A 1 278 ? -15.947 -13.053 -2.854 1.00 71.94 278 SER A O 1
ATOM 2170 N N . ASN A 1 279 ? -15.230 -14.057 -4.725 1.00 70.56 279 ASN A N 1
ATOM 2171 C CA . ASN A 1 279 ? -15.804 -13.108 -5.675 1.00 70.56 279 ASN A CA 1
ATOM 2172 C C . ASN A 1 279 ? -16.766 -13.852 -6.614 1.00 70.56 279 ASN A C 1
ATOM 2174 O O . ASN A 1 279 ? -16.371 -14.839 -7.237 1.00 70.56 279 ASN A O 1
ATOM 2178 N N . ASN A 1 280 ? -18.016 -13.386 -6.703 1.00 77.69 280 ASN A N 1
ATOM 2179 C CA . ASN A 1 280 ? -19.106 -14.080 -7.404 1.00 77.69 280 ASN A CA 1
ATOM 2180 C C . ASN A 1 280 ? -19.362 -15.512 -6.878 1.00 77.69 280 ASN A C 1
ATOM 2182 O O . ASN A 1 280 ? -19.651 -16.419 -7.655 1.00 77.69 280 ASN A O 1
ATOM 2186 N N . ILE A 1 281 ? -19.256 -15.711 -5.559 1.00 79.25 281 ILE A N 1
ATOM 2187 C CA . ILE A 1 281 ? -19.646 -16.948 -4.862 1.00 79.25 281 ILE A CA 1
ATOM 2188 C C . ILE A 1 281 ? -20.760 -16.603 -3.868 1.00 79.25 281 ILE A C 1
ATOM 2190 O O . ILE A 1 281 ? -20.561 -15.713 -3.036 1.00 79.25 281 ILE A O 1
ATOM 2194 N N . THR A 1 282 ? -21.898 -17.293 -3.936 1.00 82.56 282 THR A N 1
ATOM 2195 C CA . THR A 1 282 ? -23.084 -16.991 -3.114 1.00 82.56 282 THR A CA 1
ATOM 2196 C C . THR A 1 282 ? -22.867 -17.335 -1.637 1.00 82.56 282 THR A C 1
ATOM 2198 O O . THR A 1 282 ? -23.020 -16.477 -0.768 1.00 82.56 282 THR A O 1
ATOM 2201 N N . THR A 1 283 ? -22.453 -18.567 -1.342 1.00 82.81 283 THR A N 1
ATOM 2202 C CA . THR A 1 283 ? -22.253 -19.068 0.022 1.00 82.81 283 THR A CA 1
ATOM 2203 C C . THR A 1 283 ? -20.761 -19.198 0.312 1.00 82.81 283 THR A C 1
ATOM 2205 O O . THR A 1 283 ? -20.047 -20.005 -0.282 1.00 82.81 283 THR A O 1
ATOM 2208 N N . GLN A 1 284 ? -20.278 -18.360 1.231 1.00 83.75 284 GLN A N 1
ATOM 2209 C CA . GLN A 1 284 ? -18.862 -18.261 1.588 1.00 83.75 284 GLN A CA 1
ATOM 2210 C C . GLN A 1 284 ? -18.571 -19.046 2.867 1.00 83.75 284 GLN A C 1
ATOM 2212 O O . GLN A 1 284 ? -18.904 -18.590 3.971 1.00 83.75 284 GLN A O 1
ATOM 2217 N N . SER A 1 285 ? -17.937 -20.202 2.694 1.00 83.50 285 SER A N 1
ATOM 2218 C CA . SER A 1 285 ? -17.587 -21.124 3.772 1.00 83.50 285 SER A CA 1
ATOM 2219 C C . SER A 1 285 ? -16.384 -20.624 4.584 1.00 83.50 285 SER A C 1
ATOM 2221 O O . SER A 1 285 ? -15.461 -20.028 4.029 1.00 83.50 285 SER A O 1
ATOM 2223 N N . ALA A 1 286 ? -16.385 -20.856 5.899 1.00 82.00 286 ALA A N 1
ATOM 2224 C CA . ALA A 1 286 ? -15.301 -20.504 6.817 1.00 82.00 286 ALA A CA 1
ATOM 2225 C C . ALA A 1 286 ? -15.186 -21.515 7.971 1.00 82.00 286 ALA A C 1
ATOM 2227 O O . ALA A 1 286 ? -16.188 -21.999 8.489 1.00 82.00 286 ALA A O 1
ATOM 2228 N N . ASN A 1 287 ? -13.963 -21.807 8.410 1.00 81.19 287 ASN A N 1
ATOM 2229 C CA . ASN A 1 287 ? -13.657 -22.580 9.608 1.00 81.19 287 ASN A CA 1
ATOM 2230 C C . ASN A 1 287 ? -12.382 -22.013 10.271 1.00 81.19 287 ASN A C 1
ATOM 2232 O O . ASN A 1 287 ? -11.292 -22.170 9.718 1.00 81.19 287 ASN A O 1
ATOM 2236 N N . HIS A 1 288 ? -12.462 -21.336 11.423 1.00 77.25 288 HIS A N 1
ATOM 2237 C CA . HIS A 1 288 ? -13.650 -21.168 12.279 1.00 77.25 288 HIS A CA 1
ATOM 2238 C C . HIS A 1 288 ? -14.717 -20.228 11.682 1.00 77.25 288 HIS A C 1
ATOM 2240 O O . HIS A 1 288 ? -14.403 -19.137 11.206 1.00 77.25 288 HIS A O 1
ATOM 2246 N N . LEU A 1 289 ? -15.991 -20.631 11.755 1.00 82.12 289 LEU A N 1
ATOM 2247 C CA . LEU A 1 289 ? -17.129 -19.796 11.365 1.00 82.12 289 LEU A CA 1
ATOM 2248 C C . LEU A 1 289 ? -17.529 -18.868 12.519 1.00 82.12 289 LEU A C 1
ATOM 2250 O O . LEU A 1 289 ? -17.786 -19.327 13.631 1.00 82.12 289 LEU A O 1
ATOM 2254 N N . ARG A 1 290 ? -17.619 -17.562 12.249 1.00 82.00 290 ARG A N 1
ATOM 2255 C CA . ARG A 1 290 ? -18.121 -16.558 13.198 1.00 82.00 290 ARG A CA 1
ATOM 2256 C C . ARG A 1 290 ? -19.478 -16.037 12.730 1.00 82.00 290 ARG A C 1
ATOM 2258 O O . ARG A 1 290 ? -19.607 -15.618 11.582 1.00 82.00 290 ARG A O 1
ATOM 2265 N N . LEU A 1 291 ? -20.463 -16.048 13.625 1.00 80.75 291 LEU A N 1
ATOM 2266 C CA . LEU A 1 291 ? -21.830 -15.587 13.372 1.00 80.75 291 LEU A CA 1
ATOM 2267 C C . LEU A 1 291 ? -22.287 -14.673 14.506 1.00 80.75 291 LEU A C 1
ATOM 2269 O O . LEU A 1 291 ? -21.975 -14.925 15.669 1.00 80.75 291 LEU A O 1
ATOM 2273 N N . THR A 1 292 ? -23.051 -13.642 14.159 1.00 82.31 292 THR A N 1
ATOM 2274 C CA . THR A 1 292 ? -23.753 -1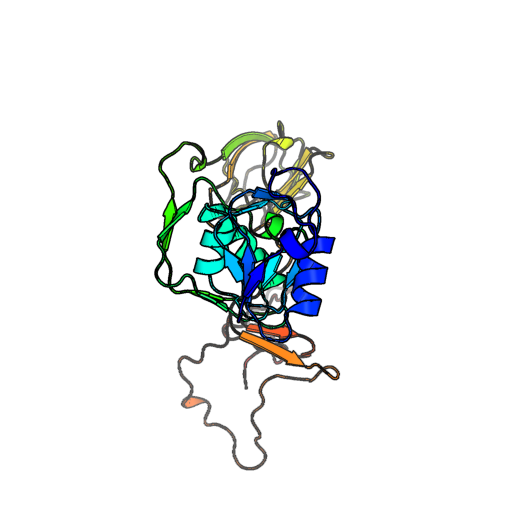2.798 15.130 1.00 82.31 292 THR A CA 1
ATOM 2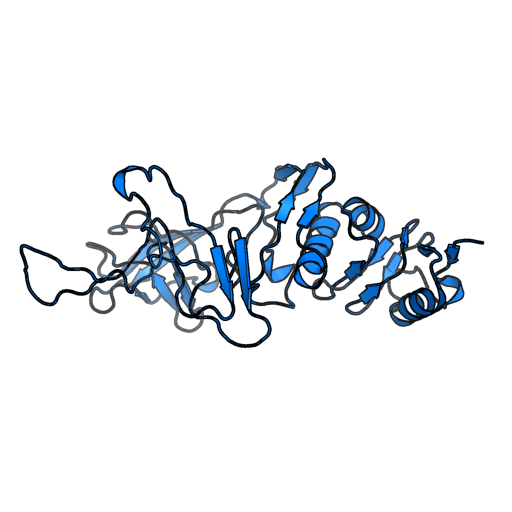275 C C . THR A 1 292 ? -25.163 -13.344 15.312 1.00 82.31 292 THR A C 1
ATOM 2277 O O . THR A 1 292 ? -25.888 -13.526 14.336 1.00 82.31 292 THR A O 1
ATOM 2280 N N . HIS A 1 293 ? -25.554 -13.607 16.557 1.00 82.06 293 HIS A N 1
ATOM 2281 C CA . HIS A 1 293 ? -26.879 -14.108 16.911 1.00 82.06 293 HIS A CA 1
ATOM 2282 C C . HIS A 1 293 ? -27.549 -13.143 17.893 1.00 82.06 293 HIS A C 1
ATOM 2284 O O . HIS A 1 293 ? -26.954 -12.784 18.907 1.00 82.06 293 HIS A O 1
ATOM 2290 N N . HIS A 1 294 ? -28.782 -12.729 17.592 1.00 82.38 294 HIS A N 1
ATOM 2291 C CA . HIS A 1 294 ? -29.594 -11.883 18.467 1.00 82.38 294 HIS A CA 1
ATOM 2292 C C . HIS A 1 294 ? -30.646 -12.731 19.183 1.00 82.38 294 HIS A C 1
ATOM 2294 O O . HIS A 1 294 ? -31.388 -13.467 18.532 1.00 82.38 294 HIS A O 1
ATOM 2300 N N . GLN A 1 295 ? -30.732 -12.592 20.508 1.00 82.12 295 GLN A N 1
ATOM 2301 C CA . GLN A 1 295 ? -31.782 -13.207 21.316 1.00 82.12 295 GLN A CA 1
ATOM 2302 C C . GLN A 1 295 ? -32.550 -12.170 22.124 1.00 82.12 295 GLN A C 1
ATOM 2304 O O . GLN A 1 295 ? -31.960 -11.325 22.792 1.00 82.12 295 GLN A O 1
ATOM 2309 N N . ASN A 1 296 ? -33.877 -12.275 22.074 1.00 81.75 296 ASN A N 1
ATOM 2310 C CA . ASN A 1 296 ? -34.794 -11.302 22.670 1.00 81.75 296 ASN A CA 1
ATOM 2311 C C . ASN A 1 296 ? -35.240 -11.690 24.088 1.00 81.75 296 ASN A C 1
ATOM 2313 O O . ASN A 1 296 ? -35.843 -10.878 24.784 1.00 81.75 296 ASN A O 1
ATOM 2317 N N . SER A 1 297 ? -34.983 -12.928 24.522 1.00 84.25 297 SER A N 1
ATOM 2318 C CA . SER A 1 297 ? -35.360 -13.416 25.854 1.00 84.25 297 SER A CA 1
ATOM 2319 C C . SER A 1 297 ? -34.358 -14.446 26.377 1.00 84.25 297 SER A C 1
ATOM 2321 O O . SER A 1 297 ? -33.645 -15.079 25.597 1.00 84.25 297 SER A O 1
ATOM 2323 N N . ALA A 1 298 ? -34.292 -14.605 27.701 1.00 85.06 298 ALA A N 1
ATOM 2324 C CA . ALA A 1 298 ? -33.413 -15.581 28.333 1.00 85.06 298 ALA A CA 1
ATOM 2325 C C . ALA A 1 298 ? -33.816 -17.013 27.937 1.00 85.06 298 ALA A C 1
ATOM 2327 O O . ALA A 1 298 ? -34.971 -17.405 28.088 1.00 85.06 298 ALA A O 1
ATOM 2328 N N . ALA A 1 299 ? -32.849 -17.796 27.460 1.00 85.12 299 ALA A N 1
ATOM 2329 C CA . ALA A 1 299 ? -33.045 -19.178 27.039 1.00 85.12 299 ALA A CA 1
ATOM 2330 C C . ALA A 1 299 ? -31.891 -20.061 27.527 1.00 85.12 299 ALA A C 1
ATOM 2332 O O . ALA A 1 299 ? -30.739 -19.627 27.541 1.00 85.12 299 ALA A O 1
ATOM 2333 N N . THR A 1 300 ? -32.206 -21.304 27.895 1.00 86.56 300 THR A N 1
ATOM 2334 C CA . THR A 1 300 ? -31.240 -22.331 28.330 1.00 86.56 300 THR A CA 1
ATOM 2335 C C . THR A 1 300 ? -30.645 -23.138 27.174 1.00 86.56 300 THR A C 1
ATOM 2337 O O . THR A 1 300 ? -29.648 -23.827 27.368 1.00 86.56 300 THR A O 1
ATOM 2340 N N . LEU A 1 301 ? -31.235 -23.049 25.978 1.00 86.69 301 LEU A N 1
ATOM 2341 C CA . LEU A 1 301 ? -30.746 -23.666 24.746 1.00 86.69 301 LEU A CA 1
ATOM 2342 C C . LEU A 1 301 ? -30.725 -22.620 23.629 1.00 86.69 301 LEU A C 1
ATOM 2344 O O . LEU A 1 301 ? -31.731 -21.950 23.391 1.00 86.69 301 LEU A O 1
ATOM 2348 N N . TRP A 1 302 ? -29.600 -22.509 22.922 1.00 80.25 302 TRP A N 1
ATOM 2349 C CA . TRP A 1 302 ? -29.459 -21.652 21.743 1.00 80.25 302 TRP A CA 1
ATOM 2350 C C . TRP A 1 302 ? -29.276 -22.526 20.505 1.00 80.25 302 TRP A C 1
ATOM 2352 O O . TRP A 1 302 ? -28.345 -23.323 20.436 1.00 80.25 302 TRP A O 1
ATOM 2362 N N . THR A 1 303 ? -30.177 -22.386 19.532 1.00 83.50 303 THR A N 1
ATOM 2363 C CA . THR A 1 303 ? -30.030 -23.005 18.207 1.00 83.50 303 THR A CA 1
ATOM 2364 C C . THR A 1 303 ? -29.571 -21.924 17.241 1.00 83.50 303 THR A C 1
ATOM 2366 O O . THR A 1 303 ? -30.285 -20.945 17.029 1.00 83.50 303 THR A O 1
ATOM 2369 N N . ILE A 1 304 ? -28.367 -22.079 16.694 1.00 83.88 304 ILE A N 1
ATOM 2370 C CA . ILE A 1 304 ? -27.754 -21.118 15.775 1.00 83.88 304 ILE A CA 1
ATOM 2371 C C . ILE A 1 304 ? -27.632 -21.807 14.418 1.00 83.88 304 ILE A C 1
ATOM 2373 O O . ILE A 1 304 ? -26.927 -22.806 14.294 1.00 83.88 304 ILE A O 1
ATOM 2377 N N . ASP A 1 305 ? -28.333 -21.282 13.413 1.00 84.19 305 ASP A N 1
ATOM 2378 C CA . ASP A 1 305 ? -28.156 -21.711 12.027 1.00 84.19 305 ASP A CA 1
ATOM 2379 C C . ASP A 1 305 ? -26.781 -21.246 11.534 1.00 84.19 305 ASP A C 1
ATOM 2381 O O . ASP A 1 305 ? -26.415 -20.080 11.686 1.00 84.19 305 ASP A O 1
ATOM 2385 N N . THR A 1 306 ? -26.017 -22.157 10.934 1.00 85.75 306 THR A N 1
ATOM 2386 C CA . THR A 1 306 ? -24.706 -21.849 10.359 1.00 85.75 306 THR A CA 1
ATOM 2387 C C . THR A 1 306 ? -24.804 -21.064 9.049 1.00 85.75 306 THR A C 1
ATOM 2389 O O . THR A 1 306 ? -23.774 -20.7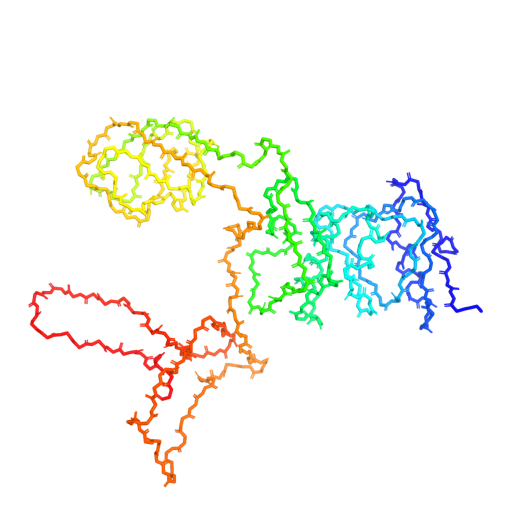04 8.476 1.00 85.75 306 THR A O 1
ATOM 2392 N N . ALA A 1 307 ? -26.023 -20.828 8.551 1.00 84.06 307 ALA A N 1
ATOM 2393 C CA . ALA A 1 307 ? -26.324 -20.276 7.234 1.00 84.06 307 ALA A CA 1
ATOM 2394 C C . ALA A 1 307 ? -25.629 -21.059 6.107 1.00 84.06 307 ALA A C 1
ATOM 2396 O O . ALA A 1 307 ? -25.261 -20.496 5.078 1.00 84.06 307 ALA A O 1
ATOM 2397 N N . GLN A 1 308 ? -25.389 -22.356 6.341 1.00 84.06 308 GLN A N 1
ATOM 2398 C CA . GLN A 1 308 ? -24.611 -23.239 5.469 1.00 84.06 308 GLN A CA 1
ATOM 2399 C C . GLN A 1 308 ? -23.178 -22.742 5.189 1.00 84.06 308 GLN A C 1
ATOM 2401 O O . GLN A 1 308 ? -22.596 -23.076 4.163 1.00 84.06 308 GLN A O 1
ATOM 2406 N N . ARG A 1 309 ? -22.584 -21.955 6.097 1.00 84.44 309 ARG A N 1
ATOM 2407 C CA . ARG A 1 309 ? -21.237 -21.376 5.934 1.00 84.44 309 ARG A CA 1
ATOM 2408 C C . ARG A 1 309 ? -20.120 -22.180 6.601 1.00 84.44 309 ARG A C 1
ATOM 2410 O O . ARG A 1 309 ? -18.983 -21.714 6.645 1.00 84.44 309 ARG A O 1
ATOM 2417 N N . LEU A 1 310 ? -20.413 -23.363 7.135 1.00 85.25 310 LEU A N 1
ATOM 2418 C CA . LEU A 1 310 ? -19.360 -24.327 7.459 1.00 85.25 310 LEU A CA 1
ATOM 2419 C C . LEU A 1 310 ? -18.936 -25.059 6.175 1.00 85.25 310 LEU A C 1
ATOM 2421 O O . LEU A 1 310 ? -19.793 -25.291 5.319 1.00 85.25 310 LEU A O 1
ATOM 2425 N N . PRO A 1 311 ? -17.646 -25.402 6.011 1.00 79.25 311 PRO A N 1
ATOM 2426 C CA . PRO A 1 311 ? -17.200 -26.199 4.874 1.00 79.25 311 PRO A CA 1
ATOM 2427 C C . PRO A 1 311 ? -17.806 -27.607 4.926 1.00 79.25 311 PRO A C 1
ATOM 2429 O O . PRO A 1 311 ? -17.783 -28.206 6.005 1.00 79.25 311 PRO A O 1
ATOM 2432 N N . PHE A 1 312 ? -18.201 -28.127 3.754 1.00 79.50 312 PHE A N 1
ATOM 2433 C CA . PHE A 1 312 ? -18.712 -29.487 3.518 1.00 79.50 312 PHE A CA 1
ATOM 2434 C C . PHE A 1 312 ? -20.130 -29.782 4.023 1.00 79.50 312 PHE A C 1
ATOM 2436 O O . PHE A 1 312 ? -20.510 -29.339 5.129 1.00 79.50 312 PHE A O 1
#